Protein AF-A0A9D0Z2N2-F1 (afdb_monomer)

Radius of gyration: 23.37 Å; Cα contacts (8 Å, |Δi|>4): 374; chains: 1; bounding box: 68×62×60 Å

Sequence (337 aa):
MFENLLPVPRRKTEMSIQNGTTSITQVLVIQPNKVTSNNYELSDRVNKLIKWATKCVAPKGHTDIGVFHYPERLRNLMEKVACWYEMRYTRNEINQMCYYGSSENINMDEILFHKKLSDGQTIWSQGFDKDTFLETLEHEEKYLLYEPAFPSRMMEGLSNRYQVSFRKVVDSKTGQENIVAEFPTLRNPDDLVALKNKVSDVINEYSDDSYLHHELLNCIMYRIIDHDPNRVGPRRAMLFAKEFGTDIRIPMQYGVDTSDPGLKEQIEFYLSLGGSEDVDCLINYCWRAKKNQPLEVEPLRKIMARVGAQRPSPASLESGKVKVLTNQSNPSLPKKV

Structure (mmCIF, N/CA/C/O backbone):
data_AF-A0A9D0Z2N2-F1
#
_entry.id   AF-A0A9D0Z2N2-F1
#
loop_
_atom_site.group_PDB
_atom_site.id
_atom_site.type_symbol
_atom_site.label_atom_id
_atom_site.label_alt_id
_atom_site.label_comp_id
_atom_site.label_asym_id
_atom_site.label_entity_id
_atom_site.label_seq_id
_atom_site.pdbx_PDB_ins_code
_atom_site.Cartn_x
_atom_site.Cartn_y
_atom_site.Cartn_z
_atom_site.occupancy
_atom_site.B_iso_or_equiv
_atom_site.auth_seq_id
_atom_site.auth_comp_id
_atom_site.auth_asym_id
_atom_site.auth_atom_id
_atom_site.pdbx_PDB_model_num
ATOM 1 N N . MET A 1 1 ? -12.791 27.051 1.064 1.00 24.77 1 MET A N 1
ATOM 2 C CA . MET A 1 1 ? -12.669 26.126 -0.083 1.00 24.77 1 MET A CA 1
ATOM 3 C C . MET A 1 1 ? -12.284 24.759 0.459 1.00 24.77 1 MET A C 1
ATOM 5 O O . MET A 1 1 ? -11.115 24.532 0.739 1.00 24.77 1 MET A O 1
ATOM 9 N N . PHE A 1 2 ? -13.270 23.903 0.724 1.00 26.44 2 PHE A N 1
ATOM 10 C CA . PHE A 1 2 ? -13.090 22.587 1.345 1.00 26.44 2 PHE A CA 1
ATOM 11 C C . PHE A 1 2 ? -13.765 21.527 0.479 1.00 26.44 2 PHE A C 1
ATOM 13 O O . PHE A 1 2 ? -14.832 21.043 0.819 1.00 26.44 2 PHE A O 1
ATOM 20 N N . GLU A 1 3 ? -13.151 21.173 -0.641 1.00 24.81 3 GLU A N 1
ATOM 21 C CA . GLU A 1 3 ? -13.528 19.997 -1.427 1.00 24.81 3 GLU A CA 1
ATOM 22 C C . GLU A 1 3 ? -12.222 19.368 -1.930 1.00 24.81 3 GLU A C 1
ATOM 24 O O . GLU A 1 3 ? -11.295 20.097 -2.281 1.00 24.81 3 GLU A O 1
ATOM 29 N N . ASN A 1 4 ? -12.126 18.034 -1.901 1.00 26.83 4 ASN A N 1
ATOM 30 C CA . ASN A 1 4 ? -10.958 17.189 -2.237 1.00 26.83 4 ASN A CA 1
ATOM 31 C C . ASN A 1 4 ? -10.061 16.707 -1.080 1.00 26.83 4 ASN A C 1
ATOM 33 O O . ASN A 1 4 ? -8.908 16.330 -1.304 1.00 26.83 4 ASN A O 1
ATOM 37 N N . LEU A 1 5 ? -10.585 16.600 0.145 1.00 30.53 5 LEU A N 1
ATOM 38 C CA . LEU A 1 5 ? -10.134 15.492 0.998 1.00 30.53 5 LEU A CA 1
ATOM 39 C C . LEU A 1 5 ? -10.694 14.211 0.367 1.00 30.53 5 LEU A C 1
ATOM 41 O O . LEU A 1 5 ? -11.852 14.223 -0.056 1.00 30.53 5 LEU A O 1
ATOM 45 N N . LEU A 1 6 ? -9.881 13.150 0.253 1.00 32.59 6 LEU A N 1
ATOM 46 C CA . LEU A 1 6 ? -10.369 11.819 -0.135 1.00 32.59 6 LEU A CA 1
ATOM 47 C C . LEU A 1 6 ? -11.691 11.570 0.599 1.00 32.59 6 LEU A C 1
ATOM 49 O O . LEU A 1 6 ? -11.767 11.931 1.782 1.00 32.59 6 LEU A O 1
ATOM 53 N N . PRO A 1 7 ? -12.733 11.028 -0.062 1.00 29.92 7 PRO A N 1
ATOM 54 C CA . PRO A 1 7 ? -13.928 10.657 0.666 1.00 29.92 7 PRO A CA 1
ATOM 55 C C . PRO A 1 7 ? -13.446 9.771 1.807 1.00 29.92 7 PRO A C 1
ATOM 57 O O . PRO A 1 7 ? -12.848 8.726 1.560 1.00 29.92 7 PRO A O 1
ATOM 60 N N . VAL A 1 8 ? -13.655 10.217 3.052 1.00 35.88 8 VAL A N 1
ATOM 61 C CA . VAL A 1 8 ? -13.708 9.289 4.181 1.00 35.88 8 VAL A CA 1
ATOM 62 C C . VAL A 1 8 ? -14.582 8.168 3.647 1.00 35.88 8 VAL A C 1
ATOM 64 O O . VAL A 1 8 ? -15.698 8.502 3.220 1.00 35.88 8 VAL A O 1
ATOM 67 N N . PRO A 1 9 ? -14.084 6.925 3.508 1.00 41.16 9 PRO A N 1
ATOM 68 C CA . PRO A 1 9 ? -14.895 5.869 2.941 1.00 41.16 9 PRO A CA 1
ATOM 69 C C . PRO A 1 9 ? -16.217 5.914 3.689 1.00 41.16 9 PRO A C 1
ATOM 71 O O . PRO A 1 9 ? -16.226 5.834 4.917 1.00 41.16 9 PRO A O 1
ATOM 74 N N . ARG A 1 10 ? -17.305 6.241 2.978 1.00 36.47 10 ARG A N 1
ATOM 75 C CA . ARG A 1 10 ? -18.614 6.428 3.600 1.00 36.47 10 ARG A CA 1
ATOM 76 C C . ARG A 1 10 ? -19.005 5.052 4.119 1.00 36.47 10 ARG A C 1
ATOM 78 O O . ARG A 1 10 ? -19.479 4.211 3.365 1.00 36.47 10 ARG A O 1
ATOM 85 N N . ARG A 1 11 ? -18.695 4.812 5.391 1.00 53.84 11 ARG A N 1
ATOM 86 C CA . ARG A 1 11 ? -18.942 3.562 6.099 1.00 53.84 11 ARG A CA 1
ATOM 87 C C . ARG A 1 11 ? -20.440 3.459 6.280 1.00 53.84 11 ARG A C 1
ATOM 89 O O . ARG A 1 11 ? -21.046 4.288 6.956 1.00 53.84 11 ARG A O 1
ATOM 96 N N . LYS A 1 12 ? -21.045 2.480 5.621 1.00 46.72 12 LYS A N 1
ATOM 97 C CA . LYS A 1 12 ? -22.441 2.146 5.858 1.00 46.72 12 LYS A CA 1
ATOM 98 C C . LYS A 1 12 ? -22.460 1.122 6.985 1.00 46.72 12 LYS A C 1
ATOM 100 O O . LYS A 1 12 ? -22.015 -0.007 6.799 1.00 46.72 12 LYS A O 1
ATOM 105 N N . THR A 1 13 ? -22.904 1.556 8.157 1.00 55.09 13 THR A N 1
ATOM 106 C CA . THR A 1 13 ? -23.195 0.659 9.272 1.00 55.09 13 THR A CA 1
ATOM 107 C C . THR A 1 13 ? -24.615 0.149 9.083 1.00 55.09 13 THR A C 1
ATOM 109 O O . THR A 1 13 ? -25.565 0.932 9.100 1.00 55.09 13 THR A O 1
ATOM 112 N N . GLU A 1 14 ? -24.764 -1.150 8.858 1.00 60.88 14 GLU A N 1
ATOM 113 C CA . GLU A 1 14 ? -26.067 -1.797 8.741 1.00 60.88 14 GLU A CA 1
ATOM 114 C C . GLU A 1 14 ? -26.356 -2.595 10.011 1.00 60.88 14 GLU A C 1
ATOM 116 O O . GLU A 1 14 ? -25.500 -3.315 10.528 1.00 60.88 14 GLU A O 1
ATOM 121 N N . MET A 1 15 ? -27.571 -2.434 10.534 1.00 57.06 15 MET A N 1
ATOM 122 C CA . MET A 1 15 ? -28.019 -3.100 11.750 1.00 57.06 15 MET A CA 1
ATOM 123 C C . MET A 1 15 ? -29.144 -4.066 11.412 1.00 57.06 15 MET A C 1
ATOM 125 O O . MET A 1 15 ? -30.090 -3.709 10.708 1.00 57.06 15 MET A O 1
ATOM 129 N N . SER A 1 16 ? -29.077 -5.263 11.983 1.00 69.69 16 SER A N 1
ATOM 130 C CA . SER A 1 16 ? -30.197 -6.198 11.981 1.00 69.69 16 SER A CA 1
ATOM 131 C C . SER A 1 16 ? -30.401 -6.792 13.371 1.00 69.69 16 SER A C 1
ATOM 133 O O . SER A 1 16 ? -29.466 -6.909 14.164 1.00 69.69 16 SER A O 1
ATOM 135 N N . ILE A 1 17 ? -31.655 -7.106 13.686 1.00 63.56 17 ILE A N 1
ATOM 136 C CA . ILE A 1 17 ? -32.043 -7.803 14.911 1.00 63.56 17 ILE A CA 1
ATOM 137 C C . ILE A 1 17 ? -32.759 -9.070 14.467 1.00 63.56 17 ILE A C 1
ATOM 139 O O . ILE A 1 17 ? -33.765 -8.993 13.761 1.00 63.56 17 ILE A O 1
ATOM 143 N N . GLN A 1 18 ? -32.244 -10.227 14.868 1.00 59.03 18 GLN A N 1
ATOM 144 C CA . GLN A 1 18 ? -32.869 -11.518 14.603 1.00 59.03 18 GLN A CA 1
ATOM 145 C C . GLN A 1 18 ? -32.782 -12.385 15.856 1.00 59.03 18 GLN A C 1
ATOM 147 O O . GLN A 1 18 ? -31.720 -12.512 16.457 1.00 59.03 18 GLN A O 1
ATOM 152 N N . ASN A 1 19 ? -33.913 -12.971 16.257 1.00 64.12 19 ASN A N 1
ATOM 153 C CA . ASN A 1 19 ? -34.002 -13.963 17.335 1.00 64.12 19 ASN A CA 1
ATOM 154 C C . ASN A 1 19 ? -33.317 -13.560 18.662 1.00 64.12 19 ASN A C 1
ATOM 156 O O . ASN A 1 19 ? -32.716 -14.396 19.326 1.00 64.12 19 ASN A O 1
ATOM 160 N N . GLY A 1 20 ? -33.408 -12.285 19.063 1.00 65.44 20 GLY A N 1
ATOM 161 C CA . GLY A 1 20 ? -32.809 -11.790 20.315 1.00 65.44 20 GLY A CA 1
ATOM 162 C C . GLY A 1 20 ? -31.306 -11.485 20.245 1.00 65.44 20 GLY A C 1
ATOM 163 O O . GLY A 1 20 ? -30.713 -11.139 21.267 1.00 65.44 20 GLY A O 1
ATOM 164 N N . THR A 1 21 ? -30.710 -11.565 19.054 1.00 68.06 21 THR A N 1
ATOM 165 C CA . THR A 1 21 ? -29.333 -11.153 18.768 1.00 68.06 21 THR A CA 1
ATOM 166 C C . THR A 1 21 ? -29.343 -9.876 17.935 1.00 68.06 21 THR A C 1
ATOM 168 O O . THR A 1 21 ? -30.104 -9.741 16.973 1.00 68.06 21 THR A O 1
ATOM 171 N N . THR A 1 22 ? -28.493 -8.923 18.315 1.00 74.38 22 THR A N 1
ATOM 172 C CA . THR A 1 22 ? -28.238 -7.705 17.539 1.00 74.38 22 THR A CA 1
ATOM 173 C C . THR A 1 22 ? -26.939 -7.876 16.765 1.00 74.38 22 THR A C 1
ATOM 175 O O . THR A 1 22 ? -25.918 -8.219 17.360 1.00 74.38 22 THR A O 1
ATOM 178 N N . SER A 1 23 ? -26.977 -7.602 15.461 1.00 70.12 23 SER A N 1
ATOM 179 C CA . SER A 1 23 ? -25.809 -7.643 14.584 1.00 70.12 23 SER A CA 1
ATOM 180 C C . SER A 1 23 ? -25.506 -6.254 14.029 1.00 70.12 23 SER A C 1
ATOM 182 O O . SER A 1 23 ? -26.390 -5.599 13.467 1.00 70.12 23 SER A O 1
ATOM 184 N N . ILE A 1 24 ? -24.255 -5.814 14.164 1.00 71.62 24 ILE A N 1
ATOM 185 C CA . ILE A 1 24 ? -23.723 -4.601 13.530 1.00 71.62 24 ILE A CA 1
ATOM 186 C C . ILE A 1 24 ? -22.773 -5.040 12.424 1.00 71.62 24 ILE A C 1
ATOM 188 O O . ILE A 1 24 ? -21.795 -5.728 12.704 1.00 71.62 24 ILE A O 1
ATOM 192 N N . THR A 1 25 ? -23.060 -4.643 11.186 1.00 65.25 25 THR A N 1
ATOM 193 C CA . THR A 1 25 ? -22.206 -4.907 10.024 1.00 65.25 25 THR A CA 1
ATOM 194 C C . THR A 1 25 ? -21.594 -3.605 9.538 1.00 65.25 25 THR A C 1
ATOM 196 O O . THR A 1 25 ? -22.316 -2.637 9.288 1.00 65.25 25 THR A O 1
ATOM 199 N N . GLN A 1 26 ? -20.274 -3.582 9.379 1.00 65.25 26 GLN A N 1
ATOM 200 C CA . GLN A 1 26 ? -19.562 -2.466 8.770 1.00 65.25 26 GLN A CA 1
ATOM 201 C C . GLN A 1 26 ? -18.789 -2.925 7.545 1.00 65.25 26 GLN A C 1
ATOM 203 O O . GLN A 1 26 ? -18.002 -3.870 7.601 1.00 65.25 26 GLN A O 1
ATOM 208 N N . VAL A 1 27 ? -19.006 -2.195 6.458 1.00 55.47 27 VAL A N 1
ATOM 209 C CA . VAL A 1 27 ? -18.346 -2.405 5.176 1.00 55.47 27 VAL A CA 1
ATOM 210 C C . VAL A 1 27 ? -16.947 -1.787 5.205 1.00 55.47 27 VAL A C 1
ATOM 212 O O . VAL A 1 27 ? -16.825 -0.557 5.282 1.00 55.47 27 VAL A O 1
ATOM 215 N N . LEU A 1 28 ? -15.887 -2.605 5.123 1.00 50.31 28 LEU A N 1
ATOM 216 C CA . LEU A 1 28 ? -14.539 -2.087 4.882 1.00 50.31 28 LEU A CA 1
ATOM 217 C C . LEU A 1 28 ? -14.447 -1.677 3.415 1.00 50.31 28 LEU A C 1
ATOM 219 O O . LEU A 1 28 ? -14.455 -2.497 2.498 1.00 50.31 28 LEU A O 1
ATOM 223 N N . VAL A 1 29 ? -14.369 -0.376 3.163 1.00 46.50 29 VAL A N 1
ATOM 224 C CA . VAL A 1 29 ? -14.065 0.124 1.823 1.00 46.50 29 VAL A CA 1
ATOM 225 C C . VAL A 1 29 ? -12.547 0.138 1.675 1.00 46.50 29 VAL A C 1
ATOM 227 O O . VAL A 1 29 ? -11.908 1.176 1.812 1.00 46.50 29 VAL A O 1
ATOM 230 N N . ILE A 1 30 ? -11.976 -1.031 1.398 1.00 48.25 30 ILE A N 1
ATOM 231 C CA . ILE A 1 30 ? -10.651 -1.154 0.782 1.00 48.25 30 ILE A CA 1
ATOM 232 C C . ILE A 1 30 ? -10.907 -1.355 -0.714 1.00 48.25 30 ILE A C 1
ATOM 234 O O . ILE A 1 30 ? -10.629 -2.406 -1.282 1.00 48.25 30 ILE A O 1
ATOM 238 N N . GLN A 1 31 ? -11.581 -0.393 -1.355 1.00 39.16 31 GLN A N 1
ATOM 239 C CA . GLN A 1 31 ? -11.738 -0.468 -2.802 1.00 39.16 31 GLN A CA 1
ATOM 240 C C . GLN A 1 31 ? -10.532 0.183 -3.474 1.00 39.16 31 GLN A C 1
ATOM 242 O O . GLN A 1 31 ? -10.183 1.319 -3.142 1.00 39.16 31 GLN A O 1
ATOM 247 N N . PRO A 1 32 ? -9.919 -0.495 -4.453 1.00 36.56 32 PRO A N 1
ATOM 248 C CA . PRO A 1 32 ? -8.973 0.154 -5.328 1.00 36.56 32 PRO A CA 1
ATOM 249 C C . PRO A 1 32 ? -9.710 1.197 -6.144 1.00 36.56 32 PRO A C 1
ATOM 251 O O . PRO A 1 32 ? -10.590 0.879 -6.946 1.00 36.56 32 PRO A O 1
ATOM 254 N N . ASN A 1 33 ? -9.361 2.458 -5.921 1.00 40.66 33 ASN A N 1
ATOM 255 C CA . ASN A 1 33 ? -9.884 3.535 -6.735 1.00 40.66 33 ASN A CA 1
ATOM 256 C C . ASN A 1 33 ? -9.511 3.261 -8.195 1.00 40.66 33 ASN A C 1
ATOM 258 O O . ASN A 1 33 ? -8.329 3.238 -8.543 1.00 40.66 33 ASN A O 1
ATOM 262 N N . LYS A 1 34 ? -10.522 3.109 -9.061 1.00 40.66 34 LYS A N 1
ATOM 263 C CA . LYS A 1 34 ? -10.332 3.341 -10.495 1.00 40.66 34 LYS A CA 1
ATOM 264 C C . LYS A 1 34 ? -9.646 4.692 -10.651 1.00 40.66 34 LYS A C 1
ATOM 266 O O . LYS A 1 34 ? -10.049 5.677 -10.021 1.00 40.66 34 LYS A O 1
ATOM 271 N N . VAL A 1 35 ? -8.612 4.718 -11.480 1.00 46.53 35 VAL A N 1
ATOM 272 C CA . VAL A 1 35 ? -7.803 5.897 -11.768 1.00 46.53 35 VAL A CA 1
ATOM 273 C C . VAL A 1 35 ? -8.702 6.933 -12.443 1.00 46.53 35 VAL A C 1
ATOM 275 O O . VAL A 1 35 ? -8.905 6.924 -13.646 1.00 46.53 35 VAL A O 1
ATOM 278 N N . THR A 1 36 ? -9.335 7.780 -11.639 1.00 42.12 36 THR A N 1
ATOM 279 C CA . THR A 1 36 ? -10.341 8.754 -12.094 1.00 42.12 36 THR A CA 1
ATOM 280 C C . THR A 1 36 ? -9.911 10.190 -11.828 1.00 42.12 36 THR A C 1
ATOM 282 O O . THR A 1 36 ? -10.579 11.121 -12.266 1.00 42.12 36 THR A O 1
ATOM 285 N N . SER A 1 37 ? -8.782 10.403 -11.143 1.00 45.91 37 SER A N 1
ATOM 286 C CA . SER A 1 37 ? -8.253 11.743 -10.915 1.00 45.91 37 SER A CA 1
ATOM 287 C C . SER A 1 37 ? -7.134 12.064 -11.894 1.00 45.91 37 SER A C 1
ATOM 289 O O . SER A 1 37 ? -6.118 11.374 -11.898 1.00 45.91 37 SER A O 1
ATOM 291 N N . ASN A 1 38 ? -7.251 13.205 -12.575 1.00 52.12 38 ASN A N 1
ATOM 292 C CA . ASN A 1 38 ? -6.192 13.885 -13.339 1.00 52.12 38 ASN A CA 1
ATOM 293 C C . ASN A 1 38 ? -4.936 14.244 -12.506 1.00 52.12 38 ASN A C 1
ATOM 295 O O . ASN A 1 38 ? -4.092 15.011 -12.960 1.00 52.12 38 ASN A O 1
ATOM 299 N N . ASN A 1 39 ? -4.827 13.749 -11.270 1.00 61.00 39 ASN A N 1
ATOM 300 C CA . ASN A 1 39 ? -3.692 13.935 -10.386 1.00 6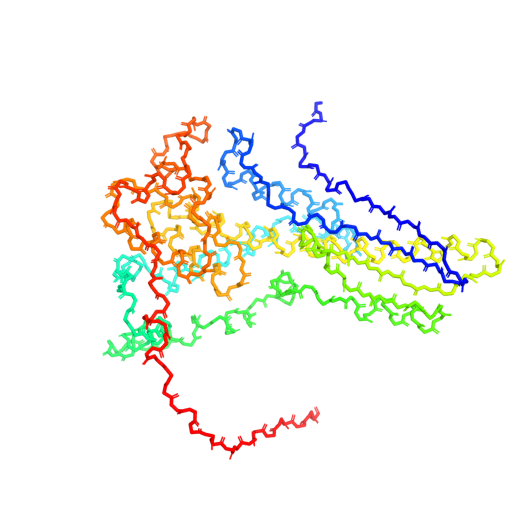1.00 39 ASN A CA 1
ATOM 301 C C . ASN A 1 39 ? -3.002 12.585 -10.133 1.00 61.00 39 ASN A C 1
ATOM 303 O O . ASN A 1 39 ? -3.413 11.797 -9.276 1.00 61.00 39 ASN A O 1
ATOM 307 N N . TYR A 1 40 ? -1.958 12.335 -10.918 1.00 72.94 40 TYR A N 1
ATOM 308 C CA . TYR A 1 40 ? -1.116 11.142 -10.846 1.00 72.94 40 TYR A CA 1
ATOM 309 C C . TYR A 1 40 ? 0.065 11.307 -9.881 1.00 72.94 40 TYR A C 1
ATOM 311 O O . TYR A 1 40 ? 0.870 10.389 -9.755 1.00 72.94 40 TYR A O 1
ATOM 319 N N . GLU A 1 41 ? 0.177 12.454 -9.204 1.00 84.31 41 GLU A N 1
ATOM 320 C CA . GLU A 1 41 ? 1.322 12.795 -8.367 1.00 84.31 41 GLU A CA 1
ATOM 321 C C . GLU A 1 41 ? 1.387 11.923 -7.110 1.00 84.31 41 GLU A C 1
ATOM 323 O O . GLU A 1 41 ? 0.524 11.970 -6.229 1.00 84.31 41 GLU A O 1
ATOM 328 N N . LEU A 1 42 ? 2.465 11.150 -7.020 1.00 88.44 42 LEU A N 1
ATOM 329 C CA . LEU A 1 42 ? 2.748 10.248 -5.911 1.00 88.44 42 LEU A CA 1
ATOM 330 C C . LEU A 1 42 ? 2.923 11.000 -4.582 1.00 88.44 42 LEU A C 1
ATOM 332 O O . LEU A 1 42 ? 2.306 10.634 -3.578 1.00 88.44 42 LEU A O 1
ATOM 336 N N . SER A 1 43 ? 3.644 12.126 -4.589 1.00 87.12 43 SER A N 1
ATOM 337 C CA . SER A 1 43 ? 3.815 12.968 -3.395 1.00 87.12 43 SER A CA 1
ATOM 338 C C . SER A 1 43 ? 2.500 13.531 -2.827 1.00 87.12 43 SER A C 1
ATOM 340 O O . SER A 1 43 ? 2.344 13.633 -1.607 1.00 87.12 43 SER A O 1
ATOM 342 N N . ASP A 1 44 ? 1.505 13.815 -3.673 1.00 88.06 44 ASP A N 1
ATOM 343 C CA . ASP A 1 44 ? 0.182 14.260 -3.225 1.00 88.06 44 ASP A CA 1
ATOM 344 C C . ASP A 1 44 ? -0.595 13.140 -2.526 1.00 88.06 44 ASP A C 1
ATOM 346 O O . ASP A 1 44 ? -1.329 13.405 -1.569 1.00 88.06 44 ASP A O 1
ATOM 350 N N . ARG A 1 45 ? -0.432 11.885 -2.966 1.00 89.38 45 ARG A N 1
ATOM 351 C CA . ARG A 1 45 ? -1.036 10.717 -2.302 1.00 89.38 45 ARG A CA 1
ATOM 352 C C . ARG A 1 45 ? -0.455 10.520 -0.904 1.00 89.38 45 ARG A C 1
ATOM 354 O O . ARG A 1 45 ? -1.218 10.409 0.054 1.00 89.38 45 ARG A O 1
ATOM 361 N N . VAL A 1 46 ? 0.867 10.630 -0.772 1.00 92.19 46 VAL A N 1
ATOM 362 C CA . VAL A 1 46 ? 1.567 10.598 0.524 1.00 92.19 46 VAL A CA 1
ATOM 363 C C . VAL A 1 46 ? 1.050 11.697 1.459 1.00 92.19 46 VAL A C 1
ATOM 365 O O . VAL A 1 46 ? 0.680 11.436 2.604 1.00 92.19 46 VAL A O 1
ATOM 368 N N . ASN A 1 47 ? 0.942 12.934 0.965 1.00 92.25 47 ASN A N 1
ATOM 369 C CA . ASN A 1 47 ? 0.441 14.055 1.763 1.00 92.25 47 ASN A CA 1
ATOM 370 C C . ASN A 1 47 ? -1.025 13.871 2.195 1.00 92.25 47 ASN A C 1
ATOM 372 O O . ASN A 1 47 ? -1.394 14.273 3.302 1.00 92.25 47 ASN A O 1
ATOM 376 N N . LYS A 1 48 ? -1.867 13.260 1.350 1.00 91.69 48 LYS A N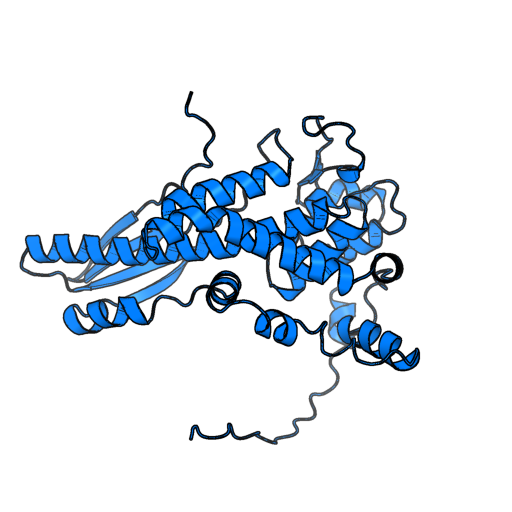 1
ATOM 377 C CA . LYS A 1 48 ? -3.264 12.944 1.686 1.00 91.69 48 LYS A CA 1
ATOM 378 C C . LYS A 1 48 ? -3.360 11.932 2.823 1.00 91.69 48 LYS A C 1
ATOM 380 O O . LYS A 1 48 ? -4.139 12.175 3.746 1.00 91.69 48 LYS A O 1
ATOM 385 N N . LEU A 1 49 ? -2.567 10.857 2.784 1.00 93.31 49 LEU A N 1
ATOM 386 C CA . LEU A 1 49 ? -2.519 9.875 3.869 1.00 93.31 49 LEU A CA 1
ATOM 387 C C . LEU A 1 49 ? -2.085 10.530 5.178 1.00 93.31 49 LEU A C 1
ATOM 389 O O . LEU A 1 49 ? -2.801 10.420 6.169 1.00 93.31 49 LEU A O 1
ATOM 393 N N . ILE A 1 50 ? -0.963 11.258 5.169 1.00 93.88 50 ILE A N 1
ATOM 394 C CA . ILE A 1 50 ? -0.431 11.919 6.369 1.00 93.88 50 ILE A CA 1
ATOM 395 C C . ILE A 1 50 ? -1.497 12.832 6.983 1.00 93.88 50 ILE A C 1
ATOM 397 O O . ILE A 1 50 ? -1.806 12.726 8.167 1.00 93.88 50 ILE A O 1
ATOM 401 N N . LYS A 1 51 ? -2.135 13.679 6.167 1.00 93.38 51 LYS A N 1
ATOM 402 C CA . LYS A 1 51 ? -3.173 14.604 6.637 1.00 93.38 51 LYS A CA 1
ATOM 403 C C . LYS A 1 51 ? -4.389 13.882 7.223 1.00 93.38 51 LYS A C 1
ATOM 405 O O . LYS A 1 51 ? -4.955 14.350 8.211 1.00 93.38 51 LYS A O 1
ATOM 410 N N . TRP A 1 52 ? -4.810 12.775 6.611 1.00 93.38 52 TRP A N 1
ATOM 411 C CA . TRP A 1 52 ? -5.901 11.952 7.130 1.00 93.38 52 TRP A CA 1
ATOM 412 C C . TRP A 1 52 ? -5.511 11.289 8.458 1.00 93.38 52 TRP A C 1
ATOM 414 O O . TRP A 1 52 ? -6.244 11.422 9.435 1.00 93.38 52 TRP A O 1
ATOM 424 N N . ALA A 1 53 ? -4.335 10.665 8.533 1.00 90.44 53 ALA A N 1
ATOM 425 C CA . ALA A 1 53 ? -3.889 9.912 9.702 1.00 90.44 53 ALA A CA 1
ATOM 426 C C . ALA A 1 53 ? -3.670 10.821 10.923 1.00 90.44 53 ALA A C 1
ATOM 428 O O . ALA A 1 53 ? -4.114 10.498 12.024 1.00 90.44 53 ALA A O 1
ATOM 429 N N . THR A 1 54 ? -3.100 12.016 10.727 1.00 90.25 54 THR A N 1
ATOM 430 C CA . THR A 1 54 ? -2.965 13.031 11.787 1.00 90.25 54 THR A CA 1
ATOM 431 C C . THR A 1 54 ? -4.315 13.484 12.340 1.00 90.25 54 THR A C 1
ATOM 433 O O . THR A 1 54 ? -4.426 13.778 13.525 1.00 90.25 54 THR A O 1
ATOM 436 N N . LYS A 1 55 ? -5.357 13.543 11.503 1.00 89.62 55 LYS A N 1
ATOM 437 C CA . LYS A 1 55 ? -6.695 13.971 11.929 1.00 89.62 55 LYS A CA 1
ATOM 438 C C . LYS A 1 55 ? -7.498 12.841 12.577 1.00 89.62 55 LYS A C 1
ATOM 440 O O . LYS A 1 55 ? -8.258 13.100 13.505 1.00 89.62 55 LYS A O 1
ATOM 445 N N . CYS A 1 56 ? -7.398 11.628 12.041 1.00 85.31 56 CYS A N 1
ATOM 446 C CA . CYS A 1 56 ? -8.318 10.534 12.351 1.00 85.31 56 CYS A CA 1
ATOM 447 C C . CYS A 1 56 ? -7.727 9.479 13.291 1.00 85.31 56 CYS A C 1
ATOM 449 O O . CYS A 1 56 ? -8.480 8.900 14.067 1.00 85.31 56 CYS A O 1
ATOM 451 N N . VAL A 1 57 ? -6.415 9.240 13.242 1.00 85.19 57 VAL A N 1
ATOM 452 C CA . VAL A 1 57 ? -5.760 8.158 13.996 1.00 85.19 57 VAL A CA 1
ATOM 453 C C . VAL A 1 57 ? -4.967 8.711 15.173 1.00 85.19 57 VAL A C 1
ATOM 455 O O . VAL A 1 57 ? -5.182 8.288 16.306 1.00 85.19 57 VAL A O 1
ATOM 458 N N . ALA A 1 58 ? -4.105 9.706 14.936 1.00 83.56 58 ALA A N 1
ATOM 459 C CA . ALA A 1 58 ? -3.208 10.235 15.965 1.00 83.56 58 ALA A CA 1
ATOM 460 C C . ALA A 1 58 ? -3.917 10.618 17.288 1.00 83.56 58 ALA A C 1
ATOM 462 O O . ALA A 1 58 ? -3.427 10.205 18.342 1.00 83.56 58 ALA A O 1
ATOM 463 N N . PRO A 1 59 ? -5.089 11.295 17.287 1.00 83.44 59 PRO A N 1
ATOM 464 C CA . PRO A 1 59 ? -5.759 11.705 18.525 1.00 83.44 59 PRO A CA 1
ATOM 465 C C . PRO A 1 59 ? -6.266 10.557 19.414 1.00 83.44 59 PRO A C 1
ATOM 467 O O . PRO A 1 59 ? -6.614 10.801 20.564 1.00 83.44 59 PRO A O 1
ATOM 470 N N . LYS A 1 60 ? -6.345 9.318 18.908 1.00 75.81 60 LYS A N 1
ATOM 471 C CA . LYS A 1 60 ? -6.922 8.176 19.643 1.00 75.81 60 LYS A CA 1
ATOM 472 C C . LYS A 1 60 ? -5.961 7.504 20.625 1.00 75.81 60 LYS A C 1
ATOM 474 O O . LYS A 1 60 ? -6.394 6.696 21.437 1.00 75.81 60 LYS A O 1
ATOM 479 N N . GLY A 1 61 ? -4.671 7.828 20.564 1.00 68.06 61 GLY A N 1
ATOM 480 C CA . GLY A 1 61 ? -3.652 7.148 21.372 1.00 68.06 61 GLY A CA 1
ATOM 481 C C . GLY A 1 61 ? -2.412 7.977 21.689 1.00 68.06 61 GLY A C 1
ATOM 482 O O . GLY A 1 61 ? -1.470 7.445 22.265 1.00 68.06 61 GLY A O 1
ATOM 483 N N . HIS A 1 62 ? -2.395 9.263 21.327 1.00 72.69 62 HIS A N 1
ATOM 484 C CA . HIS A 1 62 ? -1.238 10.134 21.518 1.00 72.69 62 HIS A CA 1
ATOM 485 C C . HIS A 1 62 ? -1.601 11.366 22.344 1.00 72.69 62 HIS A C 1
ATOM 487 O O . HIS A 1 62 ? -2.714 11.882 22.272 1.00 72.69 62 HIS A O 1
ATOM 493 N N . THR A 1 63 ? -0.626 11.861 23.105 1.00 79.38 63 THR A N 1
ATOM 494 C CA . THR A 1 63 ? -0.691 13.194 23.716 1.00 79.38 63 THR A CA 1
ATOM 495 C C . THR A 1 63 ? -0.674 14.271 22.633 1.00 79.38 63 THR A C 1
ATOM 497 O O . THR A 1 63 ? -0.263 14.001 21.505 1.00 79.38 63 THR A O 1
ATOM 500 N N . ASP A 1 64 ? -1.027 15.513 22.970 1.00 78.06 64 ASP A N 1
ATOM 501 C CA . ASP A 1 64 ? -0.957 16.641 22.025 1.00 78.06 64 ASP A CA 1
ATOM 502 C C . ASP A 1 64 ? 0.431 16.770 21.367 1.00 78.06 64 ASP A C 1
ATOM 504 O O . ASP A 1 64 ? 0.545 17.030 20.169 1.00 78.06 64 ASP A O 1
ATOM 508 N N . ILE A 1 65 ? 1.493 16.497 22.134 1.00 77.25 65 ILE A N 1
ATOM 509 C CA . ILE A 1 65 ? 2.880 16.454 21.646 1.00 77.25 65 ILE A CA 1
ATOM 510 C C . ILE A 1 65 ? 3.080 15.282 20.671 1.00 77.25 65 ILE A C 1
ATOM 512 O O . ILE A 1 65 ? 3.683 15.446 19.612 1.00 77.25 65 ILE A O 1
ATOM 516 N N . GLY A 1 66 ? 2.549 14.099 20.984 1.00 77.94 66 GLY A N 1
ATOM 517 C CA . GLY A 1 66 ? 2.613 12.944 20.087 1.00 77.94 66 GLY A CA 1
ATOM 518 C C . GLY A 1 66 ? 1.855 13.170 18.773 1.00 77.94 66 GLY A C 1
ATOM 519 O O . GLY A 1 66 ? 2.373 12.840 17.707 1.00 77.94 66 GLY A O 1
ATOM 520 N N . VAL A 1 67 ? 0.679 13.809 18.823 1.00 82.88 67 VAL A N 1
ATOM 521 C CA . VAL A 1 67 ? -0.092 14.201 17.630 1.00 82.88 67 VAL A CA 1
ATOM 522 C C . VAL A 1 67 ? 0.695 15.191 16.768 1.00 82.88 67 VAL A C 1
ATOM 524 O O . VAL A 1 67 ? 0.686 15.068 15.542 1.00 82.88 67 VAL A O 1
ATOM 527 N N . PHE A 1 68 ? 1.412 16.133 17.389 1.00 83.56 68 PHE A N 1
ATOM 528 C CA . PHE A 1 68 ? 2.238 17.118 16.687 1.00 83.56 68 PHE A CA 1
ATOM 529 C C . PHE A 1 68 ? 3.374 16.476 15.872 1.00 83.56 68 PHE A C 1
ATOM 531 O O . PHE A 1 68 ? 3.591 16.867 14.726 1.00 83.56 68 PHE A O 1
ATOM 538 N N . HIS A 1 69 ? 4.059 15.463 16.414 1.00 87.81 69 HIS A N 1
ATOM 539 C CA . HIS A 1 69 ? 5.166 14.779 15.726 1.00 87.81 69 HIS A CA 1
ATOM 540 C C . HIS A 1 69 ? 4.723 13.648 14.783 1.00 87.81 69 HIS A C 1
ATOM 542 O O . HIS A 1 69 ? 5.498 13.205 13.933 1.00 87.81 69 HIS A O 1
ATOM 548 N N . TYR A 1 70 ? 3.474 13.189 14.883 1.00 88.62 70 TYR A N 1
ATOM 549 C CA . TYR A 1 70 ? 2.939 12.085 14.081 1.00 88.62 70 TYR A CA 1
ATOM 550 C C . TYR A 1 70 ? 3.123 12.234 12.551 1.00 88.62 70 TYR A C 1
ATOM 552 O O . TYR A 1 70 ? 3.547 11.265 11.914 1.00 88.62 70 TYR A O 1
ATOM 560 N N . PRO A 1 71 ? 2.876 13.411 11.928 1.00 92.94 71 PRO A N 1
ATOM 561 C CA . PRO A 1 71 ? 3.078 13.586 10.489 1.00 92.94 71 PRO A CA 1
ATOM 562 C C . PRO A 1 71 ? 4.521 13.335 10.039 1.00 92.94 71 PRO A C 1
ATOM 564 O O . PRO A 1 71 ? 4.755 12.721 8.997 1.00 92.94 71 PRO A O 1
ATOM 567 N N . GLU A 1 72 ? 5.486 13.837 10.812 1.00 93.12 72 GLU A N 1
ATOM 568 C CA . GLU A 1 72 ? 6.911 13.716 10.511 1.00 93.12 72 GLU A CA 1
ATOM 569 C C . GLU A 1 72 ? 7.376 12.269 10.667 1.00 93.12 72 GLU A C 1
ATOM 571 O O . GLU A 1 72 ? 8.087 11.755 9.809 1.00 93.12 72 GLU A O 1
ATOM 576 N N . ARG A 1 73 ? 6.893 11.572 11.699 1.00 91.56 73 ARG A N 1
ATOM 577 C CA . ARG A 1 73 ? 7.206 10.157 11.926 1.00 91.56 73 ARG A CA 1
ATOM 578 C C . ARG A 1 73 ? 6.705 9.260 10.802 1.00 91.56 73 ARG A C 1
ATOM 580 O O . ARG A 1 73 ? 7.470 8.435 10.315 1.00 91.56 73 ARG A O 1
ATOM 587 N N . LEU A 1 74 ? 5.472 9.464 10.329 1.00 94.56 74 LEU A N 1
ATOM 588 C CA . LEU A 1 74 ? 4.956 8.733 9.167 1.00 94.56 74 LEU A CA 1
ATOM 589 C C . LEU A 1 74 ? 5.808 8.972 7.920 1.00 94.56 74 LEU A C 1
ATOM 591 O O . LEU A 1 74 ? 6.130 8.023 7.209 1.00 94.56 74 LEU A O 1
ATOM 595 N N . ARG A 1 75 ? 6.193 10.227 7.664 1.00 95.44 75 ARG A N 1
ATOM 596 C CA . ARG A 1 75 ? 7.060 10.559 6.531 1.00 95.44 75 ARG A CA 1
ATOM 597 C C . ARG A 1 75 ? 8.410 9.860 6.664 1.00 95.44 75 ARG A C 1
ATOM 599 O O . ARG A 1 75 ? 8.809 9.159 5.744 1.00 95.44 75 ARG A O 1
ATOM 606 N N . ASN A 1 76 ? 9.063 9.989 7.815 1.00 95.50 76 ASN A N 1
ATOM 607 C CA . ASN A 1 76 ? 10.368 9.388 8.074 1.00 95.50 76 ASN A CA 1
ATOM 608 C C . ASN A 1 76 ? 10.330 7.864 7.954 1.00 95.50 76 ASN A C 1
ATOM 610 O O . ASN A 1 76 ? 11.254 7.295 7.386 1.00 95.50 76 ASN A O 1
ATOM 614 N N . LEU A 1 77 ? 9.264 7.204 8.415 1.00 95.81 77 LEU A N 1
ATOM 615 C CA . LEU A 1 77 ? 9.086 5.767 8.220 1.00 95.81 77 LEU A CA 1
ATOM 616 C C . LEU A 1 77 ? 9.020 5.406 6.731 1.00 95.81 77 LEU A C 1
ATOM 618 O O . LEU A 1 77 ? 9.737 4.511 6.289 1.00 95.81 77 LEU A O 1
ATOM 622 N N . MET A 1 78 ? 8.210 6.120 5.942 1.00 96.56 78 MET A N 1
ATOM 623 C CA . MET A 1 78 ? 8.122 5.869 4.499 1.00 96.56 78 MET A CA 1
ATOM 624 C C . MET A 1 78 ? 9.476 6.061 3.802 1.00 96.56 78 MET A C 1
ATOM 626 O O . MET A 1 78 ? 9.857 5.231 2.978 1.00 96.56 78 MET A O 1
ATOM 630 N N . GLU A 1 79 ? 10.218 7.116 4.158 1.00 96.25 79 GLU A N 1
ATOM 631 C CA . GLU A 1 79 ? 11.567 7.366 3.632 1.00 96.25 79 GLU A CA 1
ATOM 632 C C . GLU A 1 79 ? 12.565 6.282 4.057 1.00 96.25 79 GLU A C 1
ATOM 634 O O . GLU A 1 79 ? 13.324 5.793 3.225 1.00 96.25 79 GLU A O 1
ATOM 639 N N . LYS A 1 80 ? 12.554 5.865 5.331 1.00 94.94 80 LYS A N 1
ATOM 640 C CA . LYS A 1 80 ? 13.429 4.802 5.856 1.00 94.94 80 LYS A CA 1
ATOM 641 C C . LYS A 1 80 ? 13.264 3.517 5.051 1.00 94.94 80 LYS A C 1
ATOM 643 O O . LYS A 1 80 ? 14.261 2.941 4.619 1.00 94.94 80 LYS A O 1
ATOM 648 N N . VAL A 1 81 ? 12.020 3.086 4.827 1.00 93.94 81 VAL A N 1
ATOM 649 C CA . VAL A 1 81 ? 11.740 1.864 4.060 1.00 93.94 81 VAL A CA 1
ATOM 650 C C . VAL A 1 81 ? 12.149 2.040 2.596 1.00 93.94 81 VAL A C 1
ATOM 652 O O . VAL A 1 81 ? 12.793 1.153 2.042 1.00 93.94 81 VAL A O 1
ATOM 655 N N . ALA A 1 82 ? 11.849 3.185 1.975 1.00 94.81 82 ALA A N 1
ATOM 656 C CA . ALA A 1 82 ? 12.238 3.441 0.588 1.00 94.81 82 ALA A CA 1
ATOM 657 C C . ALA A 1 82 ? 13.766 3.404 0.391 1.00 94.81 82 ALA A C 1
ATOM 659 O O . ALA A 1 82 ? 14.258 2.662 -0.461 1.00 94.81 82 ALA A O 1
ATOM 660 N N . CYS A 1 83 ? 14.518 4.116 1.235 1.00 92.94 83 CYS A N 1
ATOM 661 C CA . CYS A 1 83 ? 15.982 4.113 1.224 1.00 92.94 83 CYS A CA 1
ATOM 662 C C . CYS A 1 83 ? 16.558 2.714 1.479 1.00 92.94 83 CYS A C 1
ATOM 664 O O . CYS A 1 83 ? 17.525 2.311 0.831 1.00 92.94 83 CYS A O 1
ATOM 666 N N . TRP A 1 84 ? 15.955 1.941 2.386 1.00 90.62 84 TRP A N 1
ATOM 667 C CA . TRP A 1 84 ? 16.383 0.567 2.633 1.00 90.62 84 TRP A CA 1
ATOM 668 C C . TRP A 1 84 ? 16.241 -0.315 1.383 1.00 90.62 84 TRP A C 1
ATOM 670 O O . TRP A 1 84 ? 17.174 -1.049 1.055 1.00 90.62 84 TRP A O 1
ATOM 680 N N . TYR A 1 85 ? 15.154 -0.183 0.612 1.00 89.25 85 TYR A N 1
ATOM 681 C CA . TYR A 1 85 ? 14.999 -0.899 -0.665 1.00 89.25 85 TYR A CA 1
ATOM 682 C C . TYR A 1 85 ? 16.018 -0.483 -1.726 1.00 89.25 85 TYR A C 1
ATOM 684 O O . TYR A 1 85 ? 16.435 -1.317 -2.532 1.00 89.25 85 TYR A O 1
ATOM 692 N N . GLU A 1 86 ? 16.446 0.779 -1.742 1.00 88.81 86 GLU A N 1
ATOM 693 C CA . GLU A 1 86 ? 17.506 1.227 -2.649 1.00 88.81 86 GLU A CA 1
ATOM 694 C C . GLU A 1 86 ? 18.858 0.608 -2.323 1.00 88.81 86 GLU A C 1
ATOM 696 O O . GLU A 1 86 ? 19.596 0.229 -3.237 1.00 88.81 86 GLU A O 1
ATOM 701 N N . MET A 1 87 ? 19.169 0.510 -1.029 1.00 85.00 87 MET A N 1
ATOM 702 C CA . MET A 1 87 ? 20.393 -0.119 -0.552 1.00 85.00 87 MET A CA 1
ATOM 703 C C . MET A 1 87 ? 20.347 -1.642 -0.751 1.00 85.00 87 MET A C 1
ATOM 705 O O . MET A 1 87 ? 21.359 -2.237 -1.120 1.00 85.00 87 MET A O 1
ATOM 709 N N . ARG A 1 88 ? 19.181 -2.275 -0.533 1.00 81.06 88 ARG A N 1
ATOM 710 C CA . ARG A 1 88 ? 18.984 -3.726 -0.692 1.00 81.06 88 ARG A CA 1
ATOM 711 C C . ARG A 1 88 ? 19.097 -4.161 -2.144 1.00 81.06 88 ARG A C 1
ATOM 713 O O . ARG A 1 88 ? 19.776 -5.148 -2.425 1.00 81.06 88 ARG A O 1
ATOM 720 N N . TYR A 1 89 ? 18.439 -3.416 -3.030 1.00 81.00 89 TYR A N 1
ATOM 721 C CA . TYR A 1 89 ? 18.367 -3.685 -4.458 1.00 81.00 89 TYR A CA 1
ATOM 722 C C . TYR A 1 89 ? 18.943 -2.505 -5.231 1.00 81.00 89 TYR A C 1
ATOM 724 O O . TYR A 1 89 ? 18.242 -1.566 -5.626 1.00 81.00 89 TYR A O 1
ATOM 732 N N . THR A 1 90 ? 20.246 -2.545 -5.470 1.00 82.56 90 THR A N 1
ATOM 733 C CA . THR A 1 90 ? 20.951 -1.509 -6.221 1.00 82.56 90 THR A CA 1
ATOM 734 C C . THR A 1 90 ? 20.425 -1.412 -7.654 1.00 82.56 90 THR A C 1
ATOM 736 O O . THR A 1 90 ? 19.853 -2.350 -8.214 1.00 82.56 90 THR A O 1
ATOM 739 N N . ARG A 1 91 ? 20.653 -0.264 -8.300 1.00 80.69 91 ARG A N 1
ATOM 740 C CA . ARG A 1 91 ? 20.273 -0.061 -9.705 1.00 80.69 91 ARG A CA 1
ATOM 741 C C . ARG A 1 91 ? 20.879 -1.128 -10.625 1.00 80.69 91 ARG A C 1
ATOM 743 O O . ARG A 1 91 ? 20.221 -1.567 -11.563 1.00 80.69 91 ARG A O 1
ATOM 750 N N . ASN A 1 92 ? 22.120 -1.540 -10.364 1.00 73.94 92 ASN A N 1
ATOM 751 C CA . ASN A 1 92 ? 22.788 -2.572 -11.154 1.00 73.94 92 ASN A CA 1
ATOM 752 C C . ASN A 1 92 ? 22.092 -3.921 -11.000 1.00 73.94 92 ASN A C 1
ATOM 754 O O . ASN A 1 92 ? 21.832 -4.567 -12.008 1.00 73.94 92 ASN A O 1
ATOM 758 N N . GLU A 1 93 ? 21.740 -4.311 -9.775 1.00 73.31 93 GLU A N 1
ATOM 759 C CA . GLU A 1 93 ? 20.996 -5.544 -9.519 1.00 73.31 93 GLU A CA 1
ATOM 760 C C . GLU A 1 93 ? 19.634 -5.505 -10.210 1.00 73.31 93 GLU A C 1
ATOM 762 O O . GLU A 1 93 ? 19.355 -6.389 -11.005 1.00 73.31 93 GLU A O 1
ATOM 767 N N . ILE A 1 94 ? 18.839 -4.446 -10.027 1.00 77.00 94 ILE A N 1
ATOM 768 C CA . ILE A 1 94 ? 17.515 -4.308 -10.662 1.00 77.00 94 ILE A CA 1
ATOM 769 C C . ILE A 1 94 ? 17.586 -4.305 -12.199 1.00 77.00 94 ILE A C 1
ATOM 771 O O . ILE A 1 94 ? 16.705 -4.851 -12.862 1.00 77.00 94 ILE A O 1
ATOM 775 N N . ASN A 1 95 ? 18.620 -3.704 -12.792 1.00 70.81 95 ASN A N 1
ATOM 776 C CA . ASN A 1 95 ? 18.815 -3.742 -14.245 1.00 70.81 95 ASN A CA 1
ATOM 777 C C . ASN A 1 95 ? 19.294 -5.119 -14.732 1.00 70.81 95 ASN A C 1
ATOM 779 O O . ASN A 1 95 ? 18.974 -5.500 -15.853 1.00 70.81 95 ASN A O 1
ATOM 783 N N . GLN A 1 96 ? 20.061 -5.845 -13.911 1.00 63.59 96 GLN A N 1
ATOM 784 C CA . GLN A 1 96 ? 20.503 -7.218 -14.181 1.00 63.59 96 GLN A CA 1
ATOM 785 C C . GLN A 1 96 ? 19.424 -8.261 -13.884 1.00 63.59 96 GLN A C 1
ATOM 787 O O . GLN A 1 96 ? 19.543 -9.388 -14.364 1.00 63.59 96 GLN A O 1
ATOM 792 N N . MET A 1 97 ? 18.372 -7.899 -13.141 1.00 62.84 97 MET A N 1
ATOM 793 C CA . MET A 1 97 ? 17.114 -8.639 -13.088 1.00 62.84 97 MET A CA 1
ATOM 794 C C . MET A 1 97 ? 16.428 -8.527 -14.456 1.00 62.84 97 MET A C 1
ATOM 796 O O . MET A 1 97 ? 15.380 -7.907 -14.614 1.00 62.84 97 MET A O 1
ATOM 800 N N . CYS A 1 98 ? 17.033 -9.129 -15.478 1.00 46.12 98 CYS A N 1
ATOM 801 C CA . CYS A 1 98 ? 16.259 -9.713 -16.553 1.00 46.12 98 CYS A CA 1
ATOM 802 C C . CYS A 1 98 ? 15.409 -10.777 -15.865 1.00 46.12 98 CYS A C 1
ATOM 804 O O . CYS A 1 98 ? 15.965 -11.721 -15.299 1.00 46.12 98 CYS A O 1
ATOM 806 N N . TYR A 1 99 ? 14.089 -10.587 -15.815 1.00 49.31 99 TYR A N 1
ATOM 807 C CA . TYR A 1 99 ? 13.194 -11.622 -15.317 1.00 49.31 99 TYR A CA 1
ATOM 808 C C . TYR A 1 99 ? 13.328 -12.800 -16.283 1.00 49.31 99 TYR A C 1
ATOM 810 O O . TYR A 1 99 ? 12.710 -12.813 -17.343 1.00 49.31 99 TYR A O 1
ATOM 818 N N . TYR A 1 100 ? 14.235 -13.732 -15.974 1.00 37.12 100 TYR A N 1
ATOM 819 C CA . TYR A 1 100 ? 14.404 -14.963 -16.729 1.00 37.12 100 TYR A CA 1
ATOM 820 C C . TYR A 1 100 ? 13.031 -15.623 -16.785 1.00 37.12 100 TYR A C 1
ATOM 822 O O . TYR A 1 100 ? 12.434 -15.934 -15.753 1.00 37.12 100 TYR A O 1
ATOM 830 N N . GLY A 1 101 ? 12.488 -15.717 -17.996 1.00 35.12 101 GLY A N 1
ATOM 831 C CA . GLY A 1 101 ? 11.132 -16.181 -18.214 1.00 35.12 101 GLY A CA 1
ATOM 832 C C . GLY A 1 101 ? 10.950 -17.568 -17.624 1.00 35.12 101 GLY A C 1
ATOM 833 O O . GLY A 1 101 ? 11.597 -18.502 -18.070 1.00 35.12 101 GLY A O 1
ATOM 834 N N . SER A 1 102 ? 10.034 -17.703 -16.665 1.00 36.28 102 SER A N 1
ATOM 835 C CA . SER A 1 102 ? 9.319 -18.945 -16.323 1.00 36.28 102 SER A CA 1
ATOM 836 C C . SER A 1 102 ? 10.129 -20.242 -16.121 1.00 36.28 102 SER A C 1
ATOM 838 O O . SER A 1 102 ? 9.529 -21.314 -16.069 1.00 36.28 102 SER A O 1
ATOM 840 N N . SER A 1 103 ? 11.450 -20.188 -15.967 1.00 35.88 103 SER A N 1
ATOM 841 C CA . SER A 1 103 ? 12.275 -21.345 -15.643 1.00 35.88 103 SER A CA 1
ATOM 842 C C . SER A 1 103 ? 13.018 -21.091 -14.344 1.00 35.88 103 SER A C 1
ATOM 844 O O . SER A 1 103 ? 13.840 -20.183 -14.257 1.00 35.88 103 SER A O 1
ATOM 846 N N . GLU A 1 104 ? 12.739 -21.984 -13.401 1.00 36.41 104 GLU A N 1
ATOM 847 C CA . GLU A 1 104 ? 13.401 -22.187 -12.116 1.00 36.41 104 GLU A CA 1
ATOM 848 C C . GLU A 1 104 ? 12.857 -21.342 -10.959 1.00 36.41 104 GLU A C 1
ATOM 850 O O . GLU A 1 104 ? 12.668 -20.131 -11.042 1.00 36.41 104 GLU A O 1
ATOM 855 N N . ASN A 1 105 ? 12.606 -22.048 -9.850 1.00 42.31 105 ASN A N 1
ATOM 856 C CA . ASN A 1 105 ? 12.484 -21.521 -8.494 1.00 42.31 105 ASN A CA 1
ATOM 857 C C . ASN A 1 105 ? 13.793 -20.822 -8.120 1.00 42.31 105 ASN A C 1
ATOM 859 O O . ASN A 1 105 ? 14.577 -21.292 -7.302 1.00 42.31 105 ASN A O 1
ATOM 863 N N . ILE A 1 106 ? 14.037 -19.688 -8.753 1.00 42.41 106 ILE A N 1
ATOM 864 C CA . ILE A 1 106 ? 15.042 -18.752 -8.329 1.00 42.41 106 ILE A CA 1
ATOM 865 C C . ILE A 1 106 ? 14.398 -17.995 -7.180 1.00 42.41 106 ILE A C 1
ATOM 867 O O . ILE A 1 106 ? 13.593 -17.076 -7.359 1.00 42.41 106 ILE A O 1
ATOM 871 N N . ASN A 1 107 ? 14.734 -18.410 -5.968 1.00 47.78 107 ASN A N 1
ATOM 872 C CA . ASN A 1 107 ? 14.611 -17.521 -4.838 1.00 47.78 107 ASN A CA 1
ATOM 873 C C . ASN A 1 107 ? 15.559 -16.342 -5.124 1.00 47.78 107 ASN A C 1
ATOM 875 O O . ASN A 1 107 ? 16.779 -16.466 -5.070 1.00 47.78 107 ASN A O 1
ATOM 879 N N . MET A 1 108 ? 14.984 -15.222 -5.569 1.00 48.78 108 MET A N 1
ATOM 880 C CA . MET A 1 108 ? 15.735 -14.026 -5.961 1.00 48.78 108 MET A CA 1
ATOM 881 C C . MET A 1 108 ? 16.578 -13.505 -4.799 1.00 48.78 108 MET A C 1
ATOM 883 O O . MET A 1 108 ? 17.674 -12.999 -5.042 1.00 48.78 108 MET A O 1
ATOM 887 N N . ASP A 1 109 ? 16.106 -13.689 -3.559 1.00 47.53 109 ASP A N 1
ATOM 888 C CA . ASP A 1 109 ? 16.904 -13.407 -2.374 1.00 47.53 109 ASP A CA 1
ATOM 889 C C . ASP A 1 109 ? 18.121 -14.333 -2.327 1.00 47.53 109 ASP A C 1
ATOM 891 O O . ASP A 1 109 ? 19.210 -13.813 -2.162 1.00 47.53 109 ASP A O 1
ATOM 895 N N . GLU A 1 110 ? 17.996 -15.637 -2.608 1.00 44.53 110 GLU A N 1
ATOM 896 C CA . GLU A 1 110 ? 19.126 -16.582 -2.727 1.00 44.53 110 GLU A CA 1
ATOM 897 C C . GLU A 1 110 ? 20.084 -16.242 -3.874 1.00 44.53 110 GLU A C 1
ATOM 899 O O . GLU A 1 110 ? 21.287 -16.300 -3.664 1.00 44.53 110 GLU A O 1
ATOM 904 N N . ILE A 1 111 ? 19.622 -15.851 -5.068 1.00 44.88 111 ILE A N 1
ATOM 905 C CA . ILE A 1 111 ? 20.548 -15.484 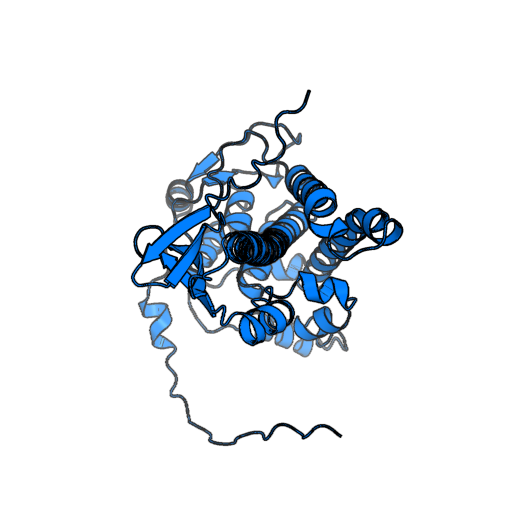-6.161 1.00 44.88 111 ILE A CA 1
ATOM 906 C C . ILE A 1 111 ? 21.319 -14.204 -5.842 1.00 44.88 111 ILE A C 1
ATOM 908 O O . ILE A 1 111 ? 22.522 -14.133 -6.104 1.00 44.88 111 ILE A O 1
ATOM 912 N N . LEU A 1 112 ? 20.667 -13.205 -5.247 1.00 46.56 112 LEU A N 1
ATOM 913 C CA . LEU A 1 112 ? 21.335 -11.980 -4.806 1.00 46.56 112 LEU A CA 1
ATOM 914 C C . LEU A 1 112 ? 22.251 -12.249 -3.604 1.00 46.56 112 LEU A C 1
ATOM 916 O O . LEU A 1 112 ? 23.369 -11.734 -3.575 1.00 46.56 112 LEU A O 1
ATOM 920 N N . PHE A 1 113 ? 21.837 -13.099 -2.656 1.00 43.06 113 PHE A N 1
ATOM 921 C CA . PHE A 1 113 ? 22.665 -13.521 -1.522 1.00 43.06 113 PHE A CA 1
ATOM 922 C C . PHE A 1 113 ? 23.886 -14.311 -1.986 1.00 43.06 113 PHE A C 1
ATOM 924 O O . PHE A 1 113 ? 24.998 -14.009 -1.568 1.00 43.06 113 PHE A O 1
ATOM 931 N N . HIS A 1 114 ? 23.703 -15.301 -2.862 1.00 40.12 114 HIS A N 1
ATOM 932 C CA . HIS A 1 114 ? 24.773 -16.157 -3.363 1.00 40.12 114 HIS A CA 1
ATOM 933 C C . HIS A 1 114 ? 25.756 -15.380 -4.228 1.00 40.12 114 HIS A C 1
ATOM 935 O O . HIS A 1 114 ? 26.953 -15.604 -4.080 1.00 40.12 114 HIS A O 1
ATOM 941 N N . LYS A 1 115 ? 25.291 -14.417 -5.039 1.00 42.53 115 LYS A N 1
ATOM 942 C CA . LYS A 1 115 ? 26.172 -13.513 -5.791 1.00 42.53 115 LYS A CA 1
ATOM 943 C C . LYS A 1 115 ? 26.982 -12.596 -4.860 1.00 42.53 115 LYS A C 1
ATOM 945 O O . LYS A 1 115 ? 28.190 -12.463 -5.035 1.00 42.53 115 LYS A O 1
ATOM 950 N N . LYS A 1 116 ? 26.354 -12.039 -3.812 1.00 44.66 116 LYS A N 1
ATOM 951 C CA . LYS A 1 116 ? 27.044 -11.251 -2.767 1.00 44.66 116 LYS A CA 1
ATOM 952 C C . LYS A 1 116 ? 28.047 -12.089 -1.953 1.00 44.66 116 LYS A C 1
ATOM 954 O O . LYS A 1 116 ? 29.101 -11.580 -1.576 1.00 44.66 116 LYS A O 1
ATOM 959 N N . LEU A 1 117 ? 27.754 -13.371 -1.715 1.00 39.25 117 LEU A N 1
ATOM 960 C CA . LEU A 1 117 ? 28.637 -14.327 -1.030 1.00 39.25 117 LEU A CA 1
ATOM 961 C C . LEU A 1 117 ? 29.818 -14.778 -1.901 1.00 39.25 117 LEU A C 1
ATOM 963 O O . LEU A 1 117 ? 30.926 -14.909 -1.383 1.00 39.25 117 LEU A O 1
ATOM 967 N N . SER A 1 118 ? 29.610 -14.999 -3.203 1.00 43.25 118 SER A N 1
ATOM 968 C CA . SER A 1 118 ? 30.676 -15.404 -4.130 1.00 43.25 118 SER A CA 1
ATOM 969 C C . SER A 1 118 ? 31.688 -14.290 -4.409 1.00 43.25 118 SER A C 1
ATOM 971 O O . SER A 1 118 ? 32.853 -14.590 -4.655 1.00 43.25 118 SER A O 1
ATOM 973 N N . ASP A 1 119 ? 31.277 -13.024 -4.291 1.00 44.59 119 ASP A N 1
ATOM 974 C CA . ASP A 1 119 ? 32.144 -11.854 -4.500 1.00 44.59 119 ASP A CA 1
ATOM 975 C C . ASP A 1 119 ? 32.936 -11.445 -3.238 1.00 44.59 119 ASP A C 1
ATOM 977 O O . ASP A 1 119 ? 33.621 -10.420 -3.221 1.00 44.59 119 ASP A O 1
ATOM 981 N N . GLY A 1 120 ? 32.881 -12.242 -2.163 1.00 39.12 120 GLY A N 1
ATOM 982 C CA . GLY A 1 120 ? 33.724 -12.048 -0.979 1.00 39.12 120 GLY A CA 1
ATOM 983 C C . GLY A 1 120 ? 33.430 -10.782 -0.160 1.00 39.12 120 GLY A C 1
ATOM 984 O O . GLY A 1 120 ? 34.262 -10.391 0.659 1.00 39.12 120 GLY A O 1
ATOM 985 N N . GLN A 1 121 ? 32.262 -10.145 -0.324 1.00 44.44 121 GLN A N 1
ATOM 986 C CA . GLN A 1 121 ? 31.855 -8.967 0.460 1.00 44.44 121 GLN A CA 1
ATOM 987 C C . GLN A 1 121 ? 30.937 -9.329 1.642 1.00 44.44 121 GLN A C 1
ATOM 989 O O . GLN A 1 121 ? 29.713 -9.252 1.596 1.00 44.44 121 GLN A O 1
ATOM 994 N N . THR A 1 122 ? 31.601 -9.769 2.711 1.00 43.72 122 THR A N 1
ATOM 995 C CA . THR A 1 122 ? 31.481 -9.316 4.113 1.00 43.72 122 THR A CA 1
ATOM 996 C C . THR A 1 122 ? 30.209 -8.560 4.569 1.00 43.72 122 THR A C 1
ATOM 998 O O . THR A 1 122 ? 29.921 -7.460 4.119 1.00 43.72 122 THR A O 1
ATOM 1001 N N . ILE A 1 123 ? 29.548 -9.078 5.620 1.00 40.59 123 ILE A N 1
ATOM 1002 C CA . ILE A 1 123 ? 28.711 -8.365 6.626 1.00 40.59 123 ILE A CA 1
ATOM 1003 C C . ILE A 1 123 ? 27.347 -7.815 6.139 1.00 40.59 123 ILE A C 1
ATOM 1005 O O . ILE A 1 123 ? 26.370 -7.832 6.885 1.00 40.59 123 ILE A O 1
ATOM 1009 N N . TRP A 1 124 ? 27.229 -7.414 4.877 1.00 38.72 124 TRP A N 1
ATOM 1010 C CA . TRP A 1 124 ? 26.043 -6.797 4.267 1.00 38.72 124 TRP A CA 1
ATOM 1011 C C . TRP A 1 124 ? 25.003 -7.795 3.746 1.00 38.72 124 TRP A C 1
ATOM 1013 O O . TRP A 1 124 ? 24.242 -7.481 2.843 1.00 38.72 124 TRP A O 1
ATOM 1023 N N . SER A 1 125 ? 24.975 -9.026 4.233 1.00 44.59 125 SER A N 1
ATOM 1024 C CA . SER A 1 125 ? 23.949 -9.994 3.831 1.00 44.59 125 SER A CA 1
ATOM 1025 C C . SER A 1 125 ? 22.875 -10.131 4.915 1.00 44.59 125 SER A C 1
ATOM 1027 O O . SER A 1 125 ? 21.691 -10.163 4.607 1.00 44.59 125 SER A O 1
ATOM 1029 N N . GLN A 1 126 ? 23.256 -10.048 6.193 1.00 43.06 126 GLN A N 1
ATOM 1030 C CA . GLN A 1 126 ? 22.320 -10.076 7.325 1.00 43.06 126 GLN A CA 1
ATOM 1031 C C . GLN A 1 126 ? 21.524 -8.765 7.481 1.00 43.06 126 GLN A C 1
ATOM 1033 O O . GLN A 1 126 ? 20.332 -8.803 7.744 1.00 43.06 126 GLN A O 1
ATOM 1038 N N . GLY A 1 127 ? 22.135 -7.596 7.240 1.00 47.69 127 GLY A N 1
ATOM 1039 C CA . GLY A 1 127 ? 21.463 -6.285 7.377 1.00 47.69 127 GLY A CA 1
ATOM 1040 C C . GLY A 1 127 ? 20.434 -5.943 6.287 1.00 47.69 127 GLY A C 1
ATOM 1041 O O . GLY A 1 127 ? 19.830 -4.871 6.318 1.00 47.69 127 GLY A O 1
ATOM 1042 N N . PHE A 1 128 ? 20.253 -6.828 5.308 1.00 61.31 128 PHE A N 1
ATOM 1043 C CA . PHE A 1 128 ? 19.331 -6.646 4.186 1.00 61.31 128 PHE A CA 1
ATOM 1044 C C . PHE A 1 128 ? 18.211 -7.677 4.153 1.00 61.31 128 PHE A C 1
ATOM 1046 O O . PHE A 1 128 ? 17.397 -7.658 3.235 1.00 61.31 128 PHE A O 1
ATOM 1053 N N . ASP A 1 129 ? 18.156 -8.545 5.156 1.00 74.56 129 ASP A N 1
ATOM 1054 C CA . ASP A 1 129 ? 16.986 -9.359 5.417 1.00 74.56 129 ASP A CA 1
ATOM 1055 C C . ASP A 1 129 ? 15.840 -8.487 5.966 1.00 74.56 129 ASP A C 1
ATOM 1057 O O . ASP A 1 129 ? 16.063 -7.534 6.723 1.00 74.56 129 ASP A O 1
ATOM 1061 N N . LYS A 1 130 ? 14.607 -8.799 5.556 1.00 81.50 130 LYS A N 1
ATOM 1062 C CA . LYS A 1 130 ? 13.409 -8.049 5.951 1.00 81.50 130 LYS A CA 1
ATOM 1063 C C . LYS A 1 130 ? 13.192 -8.088 7.447 1.00 81.50 130 LYS A C 1
ATOM 1065 O O . LYS A 1 130 ? 12.940 -7.039 8.036 1.00 81.50 130 LYS A O 1
ATOM 1070 N N . ASP A 1 131 ? 13.294 -9.265 8.049 1.00 82.12 131 ASP A N 1
ATOM 1071 C CA . ASP A 1 131 ? 13.014 -9.432 9.469 1.00 82.12 131 ASP A CA 1
ATOM 1072 C C . ASP A 1 131 ? 14.060 -8.673 10.289 1.00 82.12 131 ASP A C 1
ATOM 1074 O O . ASP A 1 131 ? 13.708 -7.903 11.184 1.00 82.12 131 ASP A O 1
ATOM 1078 N N . THR A 1 132 ? 15.328 -8.746 9.878 1.00 82.12 132 THR A N 1
ATOM 1079 C CA . THR A 1 132 ? 16.415 -7.967 10.489 1.00 82.12 132 THR A CA 1
ATOM 1080 C C . THR A 1 132 ? 16.175 -6.456 10.386 1.00 82.12 132 THR A C 1
ATOM 1082 O O . THR A 1 132 ? 16.328 -5.736 11.372 1.00 82.12 132 THR A O 1
ATOM 1085 N N . PHE A 1 133 ? 15.755 -5.940 9.225 1.00 85.31 133 PHE A N 1
ATOM 1086 C CA . PHE A 1 133 ? 15.416 -4.519 9.082 1.00 85.31 133 PHE A CA 1
ATOM 1087 C C . PHE A 1 133 ? 14.230 -4.116 9.965 1.00 85.31 133 PHE A C 1
ATOM 1089 O O . PHE A 1 133 ? 14.308 -3.108 10.673 1.00 85.31 133 PHE A O 1
ATOM 1096 N N . LEU A 1 134 ? 13.157 -4.911 9.976 1.00 85.44 134 LEU A N 1
ATOM 1097 C CA . LEU A 1 134 ? 11.993 -4.664 10.826 1.00 85.44 134 LEU A CA 1
ATOM 1098 C C . LEU A 1 134 ? 12.373 -4.672 12.310 1.00 85.44 134 LEU A C 1
ATOM 1100 O O . LEU A 1 134 ? 11.785 -3.928 13.093 1.00 85.44 134 LEU A O 1
ATOM 1104 N N . GLU A 1 135 ? 13.380 -5.447 12.714 1.00 86.25 135 GLU A N 1
ATOM 1105 C CA . GLU A 1 135 ? 13.910 -5.421 14.076 1.00 86.25 135 GLU A CA 1
ATOM 1106 C C . GLU A 1 135 ? 14.596 -4.098 14.447 1.00 86.25 135 GLU A C 1
ATOM 1108 O O . GLU A 1 135 ? 14.525 -3.702 15.615 1.00 86.25 135 GLU A O 1
ATOM 1113 N N . THR A 1 136 ? 15.170 -3.371 13.484 1.00 87.12 136 THR A N 1
ATOM 1114 C CA . THR A 1 136 ? 15.843 -2.079 13.733 1.00 87.12 136 THR A CA 1
ATOM 1115 C C . THR A 1 136 ? 14.901 -0.891 13.931 1.00 87.12 136 THR A C 1
ATOM 1117 O O . THR A 1 136 ? 15.318 0.136 14.468 1.00 87.12 136 THR A O 1
ATOM 1120 N N . LEU A 1 137 ? 13.641 -1.012 13.509 1.00 88.69 137 LEU A N 1
ATOM 1121 C CA . LEU A 1 137 ? 12.654 0.065 13.605 1.00 88.69 137 LEU A CA 1
ATOM 1122 C C . LEU A 1 137 ? 12.231 0.335 15.056 1.00 88.69 137 LEU A C 1
ATOM 1124 O O . LEU A 1 137 ? 12.333 -0.529 15.930 1.00 88.69 137 LEU A O 1
ATOM 1128 N N . GLU A 1 138 ? 11.695 1.524 15.329 1.00 89.06 138 GLU A N 1
ATOM 1129 C CA . GLU A 1 138 ? 11.081 1.794 16.633 1.00 89.06 138 GLU A CA 1
ATOM 1130 C C . GLU A 1 138 ? 9.813 0.948 16.827 1.00 89.06 138 GLU A C 1
ATOM 1132 O O . GLU A 1 138 ? 9.130 0.598 15.866 1.00 89.06 138 GLU A O 1
ATOM 1137 N N . HIS A 1 139 ? 9.448 0.636 18.077 1.00 83.56 139 HIS A N 1
ATOM 1138 C CA . HIS A 1 139 ? 8.289 -0.222 18.373 1.00 83.56 139 HIS A CA 1
ATOM 1139 C C . HIS A 1 139 ? 6.989 0.266 17.708 1.00 83.56 139 HIS A C 1
ATOM 1141 O O . HIS A 1 139 ? 6.223 -0.530 17.169 1.00 83.56 139 HIS A O 1
ATOM 1147 N N . GLU A 1 140 ? 6.772 1.579 17.700 1.00 82.50 140 GLU A N 1
ATOM 1148 C CA . GLU A 1 140 ? 5.587 2.200 17.108 1.00 82.50 140 GLU A CA 1
ATOM 1149 C C . GLU A 1 140 ? 5.622 2.181 15.571 1.00 82.50 140 GLU A C 1
ATOM 1151 O O . GLU A 1 140 ? 4.586 1.999 14.939 1.00 82.50 140 GLU A O 1
ATOM 1156 N N . GLU A 1 141 ? 6.806 2.286 14.960 1.00 89.12 141 GLU A N 1
ATOM 1157 C CA . GLU A 1 141 ? 6.982 2.148 13.508 1.00 89.12 141 GLU A CA 1
ATOM 1158 C C . GLU A 1 141 ? 6.704 0.713 13.051 1.00 89.12 141 GLU A C 1
ATOM 1160 O O . GLU A 1 141 ? 6.006 0.501 12.059 1.00 89.12 141 GLU A O 1
ATOM 1165 N N . LYS A 1 142 ? 7.188 -0.280 13.811 1.00 87.31 142 LYS A N 1
ATOM 1166 C CA . LYS A 1 142 ? 6.909 -1.700 13.552 1.00 87.31 142 LYS A CA 1
ATOM 1167 C C . LYS A 1 142 ? 5.411 -1.976 13.542 1.00 87.31 142 LYS A C 1
ATOM 1169 O O . LYS A 1 142 ? 4.925 -2.649 12.640 1.00 87.31 142 LYS A O 1
ATOM 1174 N N . TYR A 1 143 ? 4.682 -1.443 14.523 1.00 83.12 143 TYR A N 1
ATOM 1175 C CA . TYR A 1 143 ? 3.241 -1.665 14.650 1.00 83.12 143 TYR A CA 1
ATOM 1176 C C . TYR A 1 143 ? 2.456 -1.187 13.420 1.00 83.12 143 TYR A C 1
ATOM 1178 O O . TYR A 1 143 ? 1.476 -1.817 13.043 1.00 83.12 143 TYR A O 1
ATOM 1186 N N . LEU A 1 144 ? 2.912 -0.121 12.755 1.00 87.38 144 LEU A N 1
ATOM 1187 C CA . LEU A 1 144 ? 2.287 0.392 11.532 1.00 87.38 144 LEU A CA 1
ATOM 1188 C C . LEU A 1 144 ? 2.522 -0.508 10.304 1.00 87.38 144 LEU A C 1
ATOM 1190 O O . LEU A 1 144 ? 1.701 -0.524 9.384 1.00 87.38 144 LEU A O 1
ATOM 1194 N N . LEU A 1 145 ? 3.638 -1.244 10.274 1.00 88.25 145 LEU A N 1
ATOM 1195 C CA . LEU A 1 145 ? 4.003 -2.138 9.169 1.00 88.25 145 LEU A CA 1
ATOM 1196 C C . LEU A 1 145 ? 3.444 -3.556 9.312 1.00 88.25 145 LEU A C 1
ATOM 1198 O O . LEU A 1 145 ? 3.444 -4.295 8.329 1.00 88.25 145 LEU A O 1
ATOM 1202 N N . TYR A 1 146 ? 2.972 -3.945 10.495 1.00 83.44 146 TYR A N 1
ATOM 1203 C CA . TYR A 1 146 ? 2.273 -5.213 10.687 1.00 83.44 146 TYR A CA 1
ATOM 1204 C C . TYR A 1 146 ? 0.785 -5.060 10.398 1.00 83.44 146 TYR A C 1
ATOM 1206 O O . TYR A 1 146 ? 0.186 -4.029 10.707 1.00 83.44 146 TYR A O 1
ATOM 1214 N N . GLU A 1 147 ? 0.182 -6.102 9.823 1.00 78.50 147 GLU A N 1
ATOM 1215 C CA . GLU A 1 147 ? -1.266 -6.133 9.654 1.00 78.50 147 GLU A CA 1
ATOM 1216 C C . GLU A 1 147 ? -1.918 -5.975 11.036 1.00 78.50 147 GLU A C 1
ATOM 1218 O O . GLU A 1 147 ? -1.545 -6.693 11.977 1.00 78.50 147 GLU A O 1
ATOM 1223 N N . PRO A 1 148 ? -2.864 -5.035 11.201 1.00 75.81 148 PRO A N 1
ATOM 1224 C CA . PRO A 1 148 ? -3.474 -4.811 12.492 1.00 75.81 148 PRO A CA 1
ATOM 1225 C C . PRO A 1 148 ? -4.189 -6.082 12.928 1.00 75.81 148 PRO A C 1
ATOM 1227 O O . PRO A 1 148 ? -5.121 -6.570 12.275 1.00 75.81 148 PRO A O 1
ATOM 1230 N N . ALA A 1 149 ? -3.754 -6.613 14.068 1.00 70.12 149 ALA A N 1
ATOM 1231 C CA . ALA A 1 149 ? -4.457 -7.698 14.714 1.00 70.12 149 ALA A CA 1
ATOM 1232 C C . ALA A 1 149 ? -5.874 -7.220 15.039 1.00 70.12 149 ALA A C 1
ATOM 1234 O O . ALA A 1 149 ? -6.071 -6.138 15.598 1.00 70.12 149 ALA A O 1
ATOM 1235 N N . PHE A 1 150 ? -6.871 -8.036 14.702 1.00 61.28 150 PHE A N 1
ATOM 1236 C CA . PHE A 1 150 ? -8.239 -7.767 15.126 1.00 61.28 150 PHE A CA 1
ATOM 1237 C C . PHE A 1 150 ? -8.248 -7.611 16.661 1.00 61.28 150 PHE A C 1
ATOM 1239 O O . PHE A 1 150 ? -7.673 -8.476 17.329 1.00 61.28 150 PHE A O 1
ATOM 1246 N N . PRO A 1 151 ? -8.785 -6.523 17.252 1.00 58.34 151 PRO A N 1
ATOM 1247 C CA . PRO A 1 151 ? -8.230 -6.011 18.506 1.00 58.34 151 PRO A CA 1
ATOM 1248 C C . PRO A 1 151 ? -8.495 -6.938 19.696 1.00 58.34 151 PRO A C 1
ATOM 1250 O O . PRO A 1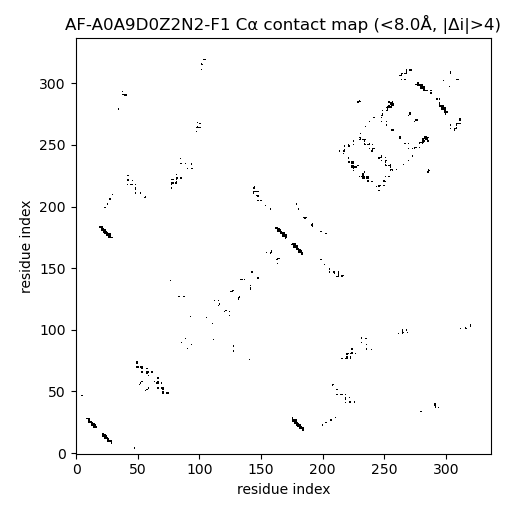 151 ? -9.533 -6.852 20.341 1.00 58.34 151 PRO A O 1
ATOM 1253 N N . SER A 1 152 ? -7.534 -7.785 20.063 1.00 53.41 152 SER A N 1
ATOM 1254 C CA . SER A 1 152 ? -7.643 -8.684 21.221 1.00 53.41 152 SER A CA 1
ATOM 1255 C C . SER A 1 152 ? -7.841 -7.927 22.543 1.00 53.41 152 SER A C 1
ATOM 1257 O O . SER A 1 152 ? -8.573 -8.394 23.412 1.00 53.41 152 SER A O 1
ATOM 1259 N N . ARG A 1 153 ? -7.272 -6.719 22.675 1.00 48.44 153 ARG A N 1
ATOM 1260 C CA . ARG A 1 153 ? -7.352 -5.903 23.902 1.00 48.44 153 ARG A CA 1
ATOM 1261 C C . ARG A 1 153 ? -8.670 -5.137 24.082 1.00 48.44 153 ARG A C 1
ATOM 1263 O O . ARG A 1 153 ? -9.137 -5.024 25.210 1.00 48.44 153 ARG A O 1
ATOM 1270 N N . MET A 1 154 ? -9.307 -4.639 23.015 1.00 52.97 154 MET A N 1
ATOM 1271 C CA . MET A 1 154 ? -10.627 -3.977 23.128 1.00 52.97 154 MET A CA 1
ATOM 1272 C C . MET A 1 154 ? -11.777 -4.991 23.223 1.00 52.97 154 MET A C 1
ATOM 1274 O O . MET A 1 154 ? -12.796 -4.728 23.866 1.00 52.97 154 MET A O 1
ATOM 1278 N N . MET A 1 155 ? -11.588 -6.173 22.625 1.00 57.19 155 MET A N 1
ATOM 1279 C CA . MET A 1 155 ? -12.503 -7.313 22.708 1.00 57.19 155 MET A CA 1
ATOM 1280 C C . MET A 1 155 ? -12.659 -7.830 24.137 1.00 57.19 155 MET A C 1
ATOM 1282 O O . MET A 1 155 ? -13.765 -8.192 24.523 1.00 57.19 155 MET A O 1
ATOM 1286 N N . GLU A 1 156 ? -11.588 -7.857 24.935 1.00 57.62 156 GLU A N 1
ATOM 1287 C CA . GLU A 1 156 ? -11.597 -8.505 26.252 1.00 57.62 156 GLU A CA 1
ATOM 1288 C C . GLU A 1 156 ? -12.637 -7.882 27.201 1.00 57.62 156 GLU A C 1
ATOM 1290 O O . GLU A 1 156 ? -13.394 -8.592 27.862 1.00 57.62 156 GLU A O 1
ATOM 1295 N N . GLY A 1 157 ? -12.774 -6.553 27.200 1.00 65.69 157 GLY A N 1
ATOM 1296 C CA . GLY A 1 157 ? -13.768 -5.862 28.028 1.00 65.69 157 GLY A CA 1
ATOM 1297 C C . GLY A 1 157 ? -15.218 -6.055 27.564 1.00 65.69 157 GLY A C 1
ATOM 1298 O O . GLY A 1 157 ? -16.123 -6.158 28.397 1.00 65.69 157 GLY A O 1
ATOM 1299 N N . LEU A 1 158 ? -15.451 -6.106 26.248 1.00 76.06 158 LEU A N 1
ATOM 1300 C CA . LEU A 1 158 ? -16.791 -6.233 25.659 1.00 76.06 158 LEU A CA 1
ATOM 1301 C C . LEU A 1 158 ? -17.277 -7.683 25.627 1.00 76.06 158 LEU A C 1
ATOM 1303 O O . LEU A 1 158 ? -18.424 -7.953 25.982 1.00 76.06 158 LEU A O 1
ATOM 1307 N N . SER A 1 159 ? -16.396 -8.611 25.267 1.00 71.88 159 SER A N 1
ATOM 1308 C CA . SER A 1 159 ? -16.660 -10.047 25.258 1.00 71.88 159 SER A CA 1
ATOM 1309 C C . SER A 1 159 ? -16.989 -10.541 26.668 1.00 71.88 159 SER A C 1
ATOM 1311 O O . SER A 1 159 ? -18.040 -11.145 26.877 1.00 71.88 159 SER A O 1
ATOM 1313 N N . ASN A 1 160 ? -16.188 -10.164 27.676 1.00 71.56 160 ASN A N 1
ATOM 1314 C CA . ASN A 1 160 ? -16.394 -10.636 29.049 1.00 71.56 160 ASN A CA 1
ATOM 1315 C C . ASN A 1 160 ? -17.653 -10.057 29.718 1.00 71.56 160 ASN A C 1
ATOM 1317 O O . ASN A 1 160 ? -18.294 -10.750 30.505 1.00 71.56 160 ASN A O 1
ATOM 1321 N N . ARG A 1 161 ? -18.023 -8.795 29.440 1.00 74.62 161 ARG A N 1
ATOM 1322 C CA . ARG A 1 161 ? -19.200 -8.160 30.072 1.00 74.62 161 ARG A CA 1
ATOM 1323 C C . ARG A 1 161 ? -20.505 -8.357 29.313 1.00 74.62 161 ARG A C 1
ATOM 1325 O O . ARG A 1 161 ? -21.548 -8.461 29.948 1.00 74.62 161 ARG A O 1
ATOM 1332 N N . TYR A 1 162 ? -20.461 -8.352 27.984 1.00 76.81 162 TYR A N 1
ATOM 1333 C CA . TYR A 1 162 ? -21.658 -8.284 27.142 1.00 76.81 162 TYR A CA 1
ATOM 1334 C C . TYR A 1 162 ? -21.747 -9.424 26.126 1.00 76.81 162 TYR A C 1
ATOM 1336 O O . TYR A 1 162 ? -22.653 -9.408 25.300 1.00 76.81 162 TYR A O 1
ATOM 1344 N N . GLN A 1 163 ? -20.835 -10.404 26.176 1.00 82.00 163 GLN A N 1
ATOM 1345 C CA . GLN A 1 163 ? -20.802 -11.545 25.252 1.00 82.00 163 GLN A CA 1
ATOM 1346 C C . GLN A 1 163 ? -20.766 -11.103 23.782 1.00 82.00 163 GLN A C 1
ATOM 1348 O O . GLN A 1 163 ? -21.379 -11.727 22.917 1.00 82.00 163 GLN A O 1
ATOM 1353 N N . VAL A 1 164 ? -20.070 -9.995 23.498 1.00 82.56 164 VAL A N 1
ATOM 1354 C CA . VAL A 1 164 ? -19.898 -9.525 22.122 1.00 82.56 164 VAL A CA 1
ATOM 1355 C C . VAL A 1 164 ? -18.904 -10.429 21.408 1.00 82.56 164 VAL A C 1
ATOM 1357 O O . VAL A 1 164 ? -17.767 -10.588 21.853 1.00 82.56 164 VAL A O 1
ATOM 1360 N N . SER A 1 165 ? -19.319 -10.971 20.271 1.00 81.12 165 SER A N 1
ATOM 1361 C CA . SER A 1 165 ? -18.451 -11.685 19.341 1.00 81.12 165 SER A CA 1
ATOM 1362 C C . SER A 1 165 ? -18.261 -10.864 18.075 1.00 81.12 165 SER A C 1
ATOM 1364 O O . SER A 1 165 ? -19.146 -10.112 17.672 1.00 81.12 165 SER A O 1
ATOM 1366 N N . PHE A 1 166 ? -17.096 -10.991 17.452 1.00 79.50 166 PHE A N 1
ATOM 1367 C CA . PHE A 1 166 ? -16.781 -10.299 16.212 1.00 79.50 166 PHE A CA 1
ATOM 1368 C C . PHE A 1 166 ? -16.245 -11.303 15.200 1.00 79.50 166 PHE A C 1
ATOM 1370 O O . PHE A 1 166 ? -15.478 -12.200 15.554 1.00 79.50 166 PHE A O 1
ATOM 1377 N N . ARG A 1 167 ? -16.629 -11.139 13.936 1.00 78.06 167 ARG A N 1
ATOM 1378 C CA . ARG A 1 167 ? -16.140 -11.953 12.824 1.00 78.06 167 ARG A CA 1
ATOM 1379 C C . ARG A 1 167 ? -15.916 -11.105 11.579 1.00 78.06 167 ARG A C 1
ATOM 1381 O O . ARG A 1 167 ? -16.702 -10.204 11.286 1.00 78.06 167 ARG A O 1
ATOM 1388 N N . LYS A 1 168 ? -14.866 -11.434 10.825 1.00 75.38 168 LYS A N 1
ATOM 1389 C CA . LYS A 1 168 ? -14.705 -10.975 9.443 1.00 75.38 168 LYS A CA 1
ATOM 1390 C C . LYS A 1 168 ? -15.549 -11.868 8.534 1.00 75.38 168 LYS A C 1
ATOM 1392 O O . LYS A 1 168 ? -15.489 -13.091 8.640 1.00 75.38 168 LYS A O 1
ATOM 1397 N N . VAL A 1 169 ? -16.345 -11.265 7.663 1.00 77.25 169 VAL A N 1
ATOM 1398 C CA . VAL A 1 169 ? -17.181 -11.949 6.674 1.00 77.25 169 VAL A CA 1
ATOM 1399 C C . VAL A 1 169 ? -16.859 -11.369 5.312 1.00 77.25 169 VAL A C 1
ATOM 1401 O O . VAL A 1 169 ? -17.026 -10.173 5.102 1.00 77.25 169 VAL A O 1
ATOM 1404 N N . VAL A 1 170 ? -16.424 -12.210 4.381 1.00 72.94 170 VAL A N 1
ATOM 1405 C CA . VAL A 1 170 ? -16.208 -11.799 2.993 1.00 72.94 170 VAL A CA 1
ATOM 1406 C C . VAL A 1 170 ? -17.515 -11.980 2.232 1.00 72.94 170 VAL A C 1
ATOM 1408 O O . VAL A 1 170 ? -18.075 -13.077 2.201 1.00 72.94 170 VAL A O 1
ATOM 1411 N N . ASP A 1 171 ? -18.025 -10.907 1.636 1.00 71.12 171 ASP A N 1
ATOM 1412 C CA . ASP A 1 171 ? -19.163 -10.981 0.725 1.00 71.12 171 ASP A CA 1
ATOM 1413 C C . ASP A 1 171 ? -18.748 -11.762 -0.528 1.00 71.12 171 ASP A C 1
ATOM 1415 O O . ASP A 1 171 ? -17.850 -11.367 -1.268 1.00 71.12 171 ASP A O 1
ATOM 1419 N N . SER A 1 172 ? -19.417 -12.886 -0.777 1.00 66.88 172 SER A N 1
ATOM 1420 C CA . SER A 1 172 ? -19.117 -13.791 -1.888 1.00 66.88 172 SER A CA 1
ATOM 1421 C C . SER A 1 172 ? -19.357 -13.188 -3.274 1.00 66.88 172 SER A C 1
ATOM 1423 O O . SER A 1 172 ? -18.808 -13.688 -4.253 1.00 66.88 172 SER A O 1
ATOM 1425 N N . LYS A 1 173 ? -20.170 -12.130 -3.383 1.00 68.00 173 LYS A N 1
ATOM 1426 C CA . LYS A 1 173 ? -20.480 -11.457 -4.652 1.00 68.00 173 LYS A CA 1
ATOM 1427 C C . LYS A 1 173 ? -19.526 -10.313 -4.947 1.00 68.00 173 LYS A C 1
ATOM 1429 O O . LYS A 1 173 ? -19.181 -10.092 -6.104 1.00 68.00 173 LYS A O 1
ATOM 1434 N N . THR A 1 174 ? -19.155 -9.555 -3.920 1.00 63.66 174 THR A N 1
ATOM 1435 C CA . THR A 1 174 ? -18.333 -8.346 -4.075 1.00 63.66 174 THR A CA 1
ATOM 1436 C C . THR A 1 174 ? -16.869 -8.571 -3.702 1.00 63.66 174 THR A C 1
ATOM 1438 O O . THR A 1 174 ? -16.032 -7.729 -4.018 1.00 63.66 174 THR A O 1
ATOM 1441 N N . GLY A 1 175 ? -16.548 -9.688 -3.042 1.00 62.09 175 GLY A N 1
ATOM 1442 C CA . GLY A 1 175 ? -15.241 -9.940 -2.432 1.00 62.09 175 GLY A CA 1
ATOM 1443 C C . GLY A 1 175 ? -14.944 -9.013 -1.251 1.00 62.09 175 GLY A C 1
ATOM 1444 O O . GLY A 1 175 ? -13.813 -8.969 -0.779 1.00 62.09 175 GLY A O 1
ATOM 1445 N N . GLN A 1 176 ? -15.929 -8.232 -0.797 1.00 65.44 176 GLN A N 1
ATOM 1446 C CA . GLN A 1 176 ? -15.718 -7.180 0.182 1.00 65.44 176 GLN A CA 1
ATOM 1447 C C . GLN A 1 176 ? -15.697 -7.740 1.600 1.00 65.44 176 GLN A C 1
ATOM 1449 O O . GLN A 1 176 ? -16.604 -8.468 2.006 1.00 65.44 176 GLN A O 1
ATOM 1454 N N . GLU A 1 177 ? -14.680 -7.365 2.372 1.00 66.75 177 GLU A N 1
ATOM 1455 C CA . GLU A 1 177 ? -14.619 -7.706 3.787 1.00 66.75 177 GLU A CA 1
ATOM 1456 C C . GLU A 1 177 ? -15.585 -6.838 4.598 1.00 66.75 177 GLU A C 1
ATOM 1458 O O . GLU A 1 177 ? -15.590 -5.607 4.521 1.00 66.75 177 GLU A O 1
ATOM 1463 N N . ASN A 1 178 ? -16.394 -7.499 5.413 1.00 73.00 178 ASN A N 1
ATOM 1464 C CA . ASN A 1 178 ? -17.299 -6.887 6.364 1.00 73.00 178 ASN A CA 1
ATOM 1465 C C . ASN A 1 178 ? -16.935 -7.347 7.769 1.00 73.00 178 ASN A C 1
ATOM 1467 O O . ASN A 1 178 ? -16.661 -8.525 8.001 1.00 73.00 178 ASN A O 1
ATOM 1471 N N . ILE A 1 179 ? -16.989 -6.431 8.727 1.00 76.81 179 ILE A N 1
ATOM 1472 C CA . ILE A 1 179 ? -16.877 -6.783 10.140 1.00 76.81 179 ILE A CA 1
ATOM 1473 C C . ILE A 1 179 ? -18.283 -6.887 10.694 1.00 76.81 179 ILE A C 1
ATOM 1475 O O . ILE A 1 179 ? -19.054 -5.932 10.612 1.00 76.81 179 ILE A O 1
ATOM 1479 N N . VAL A 1 180 ? -18.600 -8.050 11.253 1.00 78.75 180 VAL A N 1
ATOM 1480 C CA . VAL A 1 180 ? -19.873 -8.313 11.915 1.00 78.75 180 VAL A CA 1
ATOM 1481 C C . VAL A 1 180 ? -19.617 -8.483 13.402 1.00 78.75 180 VAL A C 1
ATOM 1483 O O . VAL A 1 180 ? -18.849 -9.359 13.795 1.00 78.75 180 VAL A O 1
ATOM 1486 N N . ALA A 1 181 ? -20.273 -7.662 14.217 1.00 82.06 181 ALA A N 1
ATOM 1487 C CA . ALA A 1 181 ? -20.338 -7.835 15.660 1.00 82.06 181 ALA A CA 1
ATOM 1488 C C . ALA A 1 181 ? -21.716 -8.364 16.059 1.00 82.06 181 ALA A C 1
ATOM 1490 O O . ALA A 1 181 ? -22.726 -7.821 15.612 1.00 82.06 181 ALA A O 1
ATOM 1491 N N . GLU A 1 182 ? -21.761 -9.388 16.905 1.00 83.75 182 GLU A N 1
ATOM 1492 C CA . GLU A 1 182 ? -22.991 -10.007 17.404 1.00 83.75 182 GLU A CA 1
ATOM 1493 C C . GLU A 1 182 ? -23.008 -9.976 18.929 1.00 83.75 182 GLU A C 1
ATOM 1495 O O . GLU A 1 182 ? -22.022 -10.340 19.573 1.00 83.75 182 GLU A O 1
ATOM 1500 N N . PHE A 1 183 ? -24.127 -9.543 19.508 1.00 84.44 183 PHE A N 1
ATOM 1501 C CA . PHE A 1 183 ? -24.319 -9.499 20.957 1.00 84.44 183 PHE A CA 1
ATOM 1502 C C . PHE A 1 183 ? -25.795 -9.679 21.347 1.00 84.44 183 PHE A C 1
ATOM 1504 O O . PHE A 1 183 ? -26.688 -9.374 20.542 1.00 84.44 183 PHE A O 1
ATOM 1511 N N . PRO A 1 184 ? -26.080 -10.159 22.574 1.00 83.06 184 PRO A N 1
ATOM 1512 C CA . PRO A 1 184 ? -27.445 -10.319 23.062 1.00 83.06 184 PRO A CA 1
ATOM 1513 C C . PRO A 1 184 ? -28.184 -8.979 23.105 1.00 83.06 184 PRO A C 1
ATOM 1515 O O . PRO A 1 184 ? -27.629 -7.958 23.523 1.00 83.06 184 PRO A O 1
ATOM 1518 N N . THR A 1 185 ? -29.461 -8.968 22.727 1.00 79.50 185 THR A N 1
ATOM 1519 C CA . THR A 1 185 ? -30.304 -7.785 22.919 1.00 79.50 185 THR A CA 1
ATOM 1520 C C . THR A 1 185 ? -30.504 -7.533 24.416 1.00 79.50 185 THR A C 1
ATOM 1522 O O . THR A 1 185 ? -31.077 -8.353 25.136 1.00 79.50 185 THR A O 1
ATOM 1525 N N . LEU A 1 186 ? -30.035 -6.379 24.891 1.00 80.94 186 LEU A N 1
ATOM 1526 C CA . LEU A 1 186 ? -30.198 -5.962 26.282 1.00 80.94 186 LEU A CA 1
ATOM 1527 C C . LEU A 1 186 ? -31.630 -5.479 26.546 1.00 80.94 186 LEU A C 1
ATOM 1529 O O . LEU A 1 186 ? -32.257 -4.859 25.689 1.00 80.94 186 LEU A O 1
ATOM 1533 N N . ARG A 1 187 ? -32.139 -5.747 27.757 1.00 82.69 187 ARG A N 1
ATOM 1534 C CA . ARG A 1 187 ? -33.489 -5.325 28.181 1.00 82.69 187 ARG A CA 1
ATOM 1535 C C . ARG A 1 187 ? -33.589 -3.821 28.427 1.00 82.69 187 ARG A C 1
ATOM 1537 O O . ARG A 1 187 ? -34.647 -3.250 28.196 1.00 82.69 187 ARG A O 1
ATOM 1544 N N . ASN A 1 188 ? -32.512 -3.206 28.917 1.00 88.00 188 ASN A N 1
ATOM 1545 C CA . ASN A 1 188 ? -32.440 -1.766 29.132 1.00 88.00 188 ASN A CA 1
ATOM 1546 C C . ASN A 1 188 ? -32.070 -1.063 27.809 1.00 88.00 188 ASN A C 1
ATOM 1548 O O . ASN A 1 188 ? -30.984 -1.327 27.279 1.00 88.00 188 ASN A O 1
ATOM 1552 N N . PRO A 1 189 ? -32.934 -0.180 27.271 1.00 85.44 189 PRO A N 1
ATOM 1553 C CA . PRO A 1 189 ? -32.659 0.547 26.035 1.00 85.44 189 PRO A CA 1
ATOM 1554 C C . PRO A 1 189 ? -31.405 1.427 26.102 1.00 85.44 189 PRO A C 1
ATOM 1556 O O . PRO A 1 189 ? -30.667 1.491 25.120 1.00 85.44 189 PRO A O 1
ATOM 1559 N N . ASP A 1 190 ? -31.130 2.060 27.245 1.00 87.50 190 ASP A N 1
ATOM 1560 C CA . ASP A 1 190 ? -29.990 2.975 27.391 1.00 87.50 190 ASP A CA 1
ATOM 1561 C C . ASP A 1 190 ? -28.662 2.210 27.368 1.00 87.50 190 ASP A C 1
ATOM 1563 O O . ASP A 1 190 ? -27.728 2.585 26.655 1.00 87.50 190 ASP A O 1
ATOM 1567 N N . ASP A 1 191 ? -28.606 1.068 28.061 1.00 84.94 191 ASP A N 1
ATOM 1568 C CA . ASP A 1 191 ? -27.444 0.173 28.033 1.00 84.94 191 ASP A CA 1
ATOM 1569 C C . ASP A 1 191 ? -27.225 -0.406 26.630 1.00 84.94 191 ASP A C 1
ATOM 1571 O O . ASP A 1 191 ? -26.085 -0.545 26.179 1.00 84.94 191 ASP A O 1
ATOM 1575 N N . LEU A 1 192 ? -28.312 -0.708 25.907 1.00 83.00 192 LEU A N 1
ATOM 1576 C CA . LEU A 1 192 ? -28.245 -1.176 24.525 1.00 83.00 192 LEU A CA 1
ATOM 1577 C C . LEU A 1 192 ? -27.644 -0.111 23.600 1.00 83.00 192 LEU A C 1
ATOM 1579 O O . LEU A 1 192 ? -26.806 -0.439 22.760 1.00 83.00 192 LEU A O 1
ATOM 1583 N N . VAL A 1 193 ? -28.047 1.154 23.740 1.00 85.50 193 VAL A N 1
ATOM 1584 C CA . VAL A 1 193 ? -27.484 2.271 22.964 1.00 85.50 193 VAL A CA 1
ATOM 1585 C C . VAL A 1 193 ? -26.012 2.491 23.318 1.00 85.50 193 VAL A C 1
ATOM 1587 O O . VAL A 1 193 ? -25.176 2.601 22.420 1.00 85.50 193 VAL A O 1
ATOM 1590 N N . ALA A 1 194 ? -25.664 2.482 24.605 1.00 85.88 194 ALA A N 1
ATOM 1591 C CA . ALA A 1 194 ? -24.283 2.648 25.050 1.00 85.88 194 ALA A CA 1
ATOM 1592 C C . ALA A 1 194 ? -23.365 1.523 24.540 1.00 85.88 194 ALA A C 1
ATOM 1594 O O . ALA A 1 194 ? -22.245 1.791 24.097 1.00 85.88 194 ALA A O 1
ATOM 1595 N N . LEU A 1 195 ? -23.833 0.269 24.562 1.00 84.94 195 LEU A N 1
ATOM 1596 C CA . LEU A 1 195 ? -23.095 -0.871 24.018 1.00 84.94 195 LEU A CA 1
ATOM 1597 C C . LEU A 1 195 ? -22.919 -0.756 22.500 1.00 84.94 195 LEU A C 1
ATOM 1599 O O . LEU A 1 195 ? -21.813 -0.964 22.006 1.00 84.94 195 LEU A O 1
ATOM 1603 N N . LYS A 1 196 ? -23.971 -0.375 21.766 1.00 83.31 196 LYS A N 1
ATOM 1604 C CA . LYS A 1 196 ? -23.903 -0.155 20.311 1.00 83.31 196 LYS A CA 1
ATOM 1605 C C . LYS A 1 196 ? -22.840 0.870 19.933 1.00 83.31 196 LYS A C 1
ATOM 1607 O O . LYS A 1 196 ? -22.070 0.619 19.006 1.00 83.31 196 LYS A O 1
ATOM 1612 N N . ASN A 1 197 ? -22.782 1.987 20.656 1.00 83.69 197 ASN A N 1
ATOM 1613 C CA . ASN A 1 197 ? -21.782 3.024 20.415 1.00 83.69 197 ASN A CA 1
ATOM 1614 C C . ASN A 1 197 ? -20.370 2.477 20.650 1.00 83.69 197 ASN A C 1
ATOM 1616 O O . ASN A 1 197 ? -19.543 2.550 19.751 1.00 83.69 197 ASN A O 1
ATOM 1620 N N . LYS A 1 198 ? -20.137 1.789 21.776 1.00 84.50 198 LYS A N 1
ATOM 1621 C CA . LYS A 1 198 ? -18.836 1.165 22.075 1.00 84.50 198 LYS A CA 1
ATOM 1622 C C . LYS A 1 198 ? -18.403 0.143 21.027 1.00 84.50 198 LYS A C 1
ATOM 1624 O O . LYS A 1 198 ? -17.247 0.138 20.621 1.00 84.50 198 LYS A O 1
ATOM 1629 N N . VAL A 1 199 ? -19.314 -0.729 20.591 1.00 83.25 199 VAL A N 1
ATOM 1630 C CA . VAL A 1 199 ? -19.028 -1.713 19.536 1.00 83.25 199 VAL A CA 1
ATOM 1631 C C . VAL A 1 199 ? -18.689 -1.001 18.227 1.00 83.25 199 VAL A C 1
ATOM 1633 O O . VAL A 1 199 ? -17.716 -1.363 17.573 1.00 83.25 199 VAL A O 1
ATOM 1636 N N . SER A 1 200 ? -19.443 0.038 17.868 1.00 82.38 200 SER A N 1
ATOM 1637 C CA . SER A 1 200 ? -19.183 0.828 16.660 1.00 82.38 200 SER A CA 1
ATOM 1638 C C . SER A 1 200 ? -17.828 1.538 16.720 1.00 82.38 200 SER A C 1
ATOM 1640 O O . SER A 1 200 ? -17.110 1.550 15.724 1.00 82.38 200 SER A O 1
ATOM 1642 N N . ASP A 1 201 ? -17.445 2.080 17.877 1.00 81.06 201 ASP A N 1
ATOM 1643 C CA . ASP A 1 201 ? -16.147 2.731 18.082 1.00 81.06 201 ASP A CA 1
ATOM 1644 C C . ASP A 1 201 ? -14.988 1.751 17.858 1.00 81.06 201 ASP A C 1
ATOM 1646 O O . ASP A 1 201 ? -14.060 2.068 17.117 1.00 81.06 201 ASP A O 1
ATOM 1650 N N . VAL A 1 202 ? -15.086 0.529 18.396 1.00 80.81 202 VAL A N 1
ATOM 1651 C CA . VAL A 1 202 ? -14.076 -0.533 18.215 1.00 80.81 202 VAL A CA 1
ATOM 1652 C C . VAL A 1 202 ? -13.932 -0.924 16.745 1.00 80.81 202 VAL A C 1
ATOM 1654 O O . VAL A 1 202 ? -12.820 -1.040 16.232 1.00 80.81 202 VAL A O 1
ATOM 1657 N N . ILE A 1 203 ? -15.053 -1.117 16.042 1.00 79.38 203 ILE A N 1
ATOM 1658 C CA . ILE A 1 203 ? -15.029 -1.461 14.613 1.00 79.38 203 ILE A CA 1
ATOM 1659 C C . ILE A 1 203 ? -14.416 -0.312 13.803 1.00 79.38 203 ILE A C 1
ATOM 1661 O O . ILE A 1 203 ? -13.644 -0.552 12.872 1.00 79.38 203 ILE A O 1
ATOM 1665 N N . ASN A 1 204 ? -14.739 0.934 14.154 1.00 79.50 204 ASN A N 1
ATOM 1666 C CA . ASN A 1 204 ? -14.199 2.118 13.496 1.00 79.50 204 ASN A CA 1
ATOM 1667 C C . ASN A 1 204 ? -12.699 2.287 13.728 1.00 79.50 204 ASN A C 1
ATOM 1669 O O . ASN A 1 204 ? -11.994 2.626 12.782 1.00 79.50 204 ASN A O 1
ATOM 1673 N N . GLU A 1 205 ? -12.216 2.045 14.943 1.00 80.50 205 GLU A N 1
ATOM 1674 C CA . GLU A 1 205 ? -10.791 2.070 15.274 1.00 80.50 205 GLU A CA 1
ATOM 1675 C C . GLU A 1 205 ? -10.020 1.022 14.477 1.00 80.50 205 GLU A C 1
ATOM 1677 O O . GLU A 1 205 ? -9.116 1.383 13.730 1.00 80.50 205 GLU A O 1
ATOM 1682 N N . TYR A 1 206 ? -10.472 -0.234 14.493 1.00 80.69 206 TYR A N 1
ATOM 1683 C CA . TYR A 1 206 ? -9.861 -1.280 13.674 1.00 80.69 206 TYR A CA 1
ATOM 1684 C C . TYR A 1 206 ? -9.882 -0.945 12.175 1.00 80.69 206 TYR A C 1
ATOM 1686 O O . TYR A 1 206 ? -8.910 -1.177 11.459 1.00 80.69 206 TYR A O 1
ATOM 1694 N N . SER A 1 207 ? -10.990 -0.388 11.679 1.00 79.44 207 SER A N 1
ATOM 1695 C CA . SER A 1 207 ? -11.106 0.007 10.271 1.00 79.44 207 SER A CA 1
ATOM 1696 C C . SER A 1 207 ? -10.141 1.139 9.907 1.00 79.44 207 SER A C 1
ATOM 1698 O O . SER A 1 207 ? -9.640 1.169 8.783 1.00 79.44 207 SER A O 1
ATOM 1700 N N . ASP A 1 208 ? -9.907 2.081 10.825 1.00 84.25 208 ASP A N 1
ATOM 1701 C CA . ASP A 1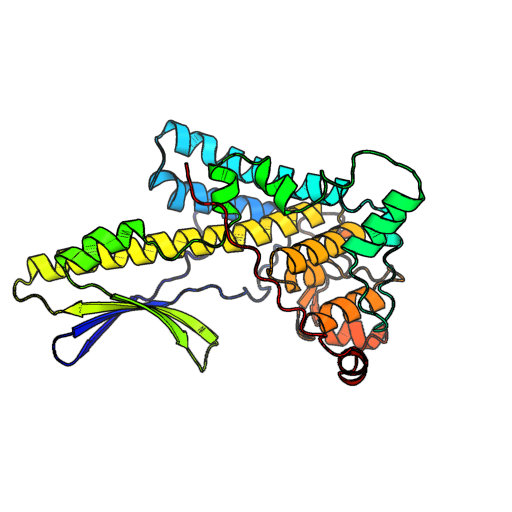 208 ? -8.936 3.161 10.645 1.00 84.25 208 ASP A CA 1
ATOM 1702 C C . ASP A 1 208 ? -7.507 2.612 10.630 1.00 84.25 208 ASP A C 1
ATOM 1704 O O . ASP A 1 208 ? -6.757 2.938 9.713 1.00 84.25 208 ASP A O 1
ATOM 1708 N N . ASP A 1 209 ? -7.158 1.729 11.566 1.00 83.94 209 ASP A N 1
ATOM 1709 C CA . ASP A 1 209 ? -5.839 1.090 11.623 1.00 83.94 209 ASP A CA 1
ATOM 1710 C C . ASP A 1 209 ? -5.578 0.226 10.385 1.00 83.94 209 ASP A C 1
ATOM 1712 O O . ASP A 1 209 ? -4.511 0.302 9.775 1.00 83.94 209 ASP A O 1
ATOM 1716 N N . SER A 1 210 ? -6.580 -0.543 9.949 1.00 83.12 210 SER A N 1
ATOM 1717 C CA . SER A 1 210 ? -6.511 -1.337 8.721 1.00 83.12 210 SER A CA 1
ATOM 1718 C C . SER A 1 210 ? -6.296 -0.448 7.504 1.00 83.12 210 SER A C 1
ATOM 1720 O O . SER A 1 210 ? -5.418 -0.728 6.693 1.00 83.12 210 SER A O 1
ATOM 1722 N N . TYR A 1 211 ? -7.058 0.638 7.364 1.00 86.56 211 TYR A N 1
ATOM 1723 C CA . TYR A 1 211 ? -6.858 1.570 6.255 1.00 86.56 211 TYR A CA 1
ATOM 1724 C C . TYR A 1 211 ? -5.472 2.226 6.306 1.00 86.56 211 TYR A C 1
ATOM 1726 O O . TYR A 1 211 ? -4.802 2.302 5.277 1.00 86.56 211 TYR A O 1
ATOM 1734 N N . LEU A 1 212 ? -5.030 2.666 7.490 1.00 89.50 212 LEU A N 1
ATOM 1735 C CA . LEU A 1 212 ? -3.714 3.267 7.685 1.00 89.50 212 LEU A CA 1
ATOM 1736 C C . LEU A 1 212 ? -2.606 2.314 7.242 1.00 89.50 212 LEU A C 1
ATOM 1738 O O . LEU A 1 212 ? -1.752 2.727 6.468 1.00 89.50 212 LEU A O 1
ATOM 1742 N N . HIS A 1 213 ? -2.645 1.061 7.694 1.00 89.94 213 HIS A N 1
ATOM 1743 C CA . HIS A 1 213 ? -1.677 0.035 7.320 1.00 89.94 213 HIS A CA 1
ATOM 1744 C C . HIS A 1 213 ? -1.604 -0.143 5.796 1.00 89.94 213 HIS A C 1
ATOM 1746 O O . HIS A 1 213 ? -0.544 0.031 5.197 1.00 89.94 213 HIS A O 1
ATOM 1752 N N . HIS A 1 214 ? -2.740 -0.407 5.142 1.00 87.62 214 HIS A N 1
ATOM 1753 C CA . HIS A 1 214 ? -2.769 -0.656 3.698 1.00 87.62 214 HIS A CA 1
ATOM 1754 C C . HIS A 1 214 ? -2.300 0.563 2.890 1.00 87.62 214 HIS A C 1
ATOM 1756 O O . HIS A 1 214 ? -1.478 0.437 1.979 1.00 87.62 214 HIS A O 1
ATOM 1762 N N . GLU A 1 215 ? -2.783 1.760 3.228 1.00 91.94 215 GLU A N 1
ATOM 1763 C CA . GLU A 1 215 ? -2.425 2.969 2.485 1.00 91.94 215 GLU A CA 1
ATOM 1764 C C . GLU A 1 215 ? -0.995 3.438 2.796 1.00 91.94 215 GLU A C 1
ATOM 1766 O O . GLU A 1 215 ? -0.348 4.031 1.931 1.00 91.94 215 GLU A O 1
ATOM 1771 N N . LEU A 1 216 ? -0.456 3.134 3.983 1.00 94.69 216 LEU A N 1
ATOM 1772 C CA . LEU A 1 216 ? 0.958 3.335 4.308 1.00 94.69 216 LEU A CA 1
ATOM 1773 C C . LEU A 1 216 ? 1.850 2.495 3.394 1.00 94.69 216 LEU A C 1
ATOM 1775 O O . LEU A 1 216 ? 2.789 3.041 2.817 1.00 94.69 216 LEU A O 1
ATOM 1779 N N . LEU A 1 217 ? 1.542 1.207 3.210 1.00 94.31 217 LEU A N 1
ATOM 1780 C CA . LEU A 1 217 ? 2.289 0.342 2.289 1.00 94.31 217 LEU A CA 1
ATOM 1781 C C . LEU A 1 217 ? 2.207 0.858 0.842 1.00 94.31 217 LEU A C 1
ATOM 1783 O O . LEU A 1 217 ? 3.222 0.896 0.143 1.00 94.31 217 LEU A O 1
ATOM 1787 N N . ASN A 1 218 ? 1.038 1.348 0.411 1.00 93.94 218 ASN A N 1
ATOM 1788 C CA . ASN A 1 218 ? 0.896 2.018 -0.887 1.00 93.94 218 ASN A CA 1
ATOM 1789 C C . ASN A 1 218 ? 1.792 3.259 -0.986 1.00 93.94 218 ASN A C 1
ATOM 1791 O O . ASN A 1 218 ? 2.485 3.454 -1.984 1.00 93.94 218 ASN A O 1
ATOM 1795 N N . CYS A 1 219 ? 1.820 4.084 0.062 1.00 95.50 219 CYS A N 1
ATOM 1796 C CA . CYS A 1 219 ? 2.661 5.273 0.123 1.00 95.50 219 CYS A CA 1
ATOM 1797 C C . CYS A 1 219 ? 4.154 4.944 0.119 1.00 95.50 219 CYS A C 1
ATOM 1799 O O . CYS A 1 219 ? 4.915 5.660 -0.526 1.00 95.50 219 CYS A O 1
ATOM 1801 N N . ILE A 1 220 ? 4.578 3.850 0.751 1.00 96.94 220 ILE A N 1
ATOM 1802 C CA . ILE A 1 220 ? 5.959 3.365 0.660 1.00 96.94 220 ILE A CA 1
ATOM 1803 C C . ILE A 1 220 ? 6.303 3.008 -0.790 1.00 96.94 220 ILE A C 1
ATOM 1805 O O . ILE A 1 220 ? 7.325 3.471 -1.293 1.00 96.94 220 ILE A O 1
ATOM 1809 N N . MET A 1 221 ? 5.432 2.285 -1.507 1.00 95.69 221 MET A N 1
ATOM 1810 C CA . MET A 1 221 ? 5.637 2.021 -2.940 1.00 95.69 221 MET A CA 1
ATOM 1811 C C . MET A 1 221 ? 5.732 3.313 -3.754 1.00 95.69 221 MET A C 1
ATOM 1813 O O . MET A 1 221 ? 6.605 3.435 -4.610 1.00 95.69 221 MET A O 1
ATOM 1817 N N . TYR A 1 222 ? 4.881 4.301 -3.465 1.00 95.62 222 TYR A N 1
ATOM 1818 C CA . TYR A 1 222 ? 4.947 5.614 -4.106 1.00 95.62 222 TYR A CA 1
ATOM 1819 C C . TYR A 1 222 ? 6.298 6.307 -3.866 1.00 95.62 222 TYR A C 1
ATOM 1821 O O . TYR A 1 222 ? 6.856 6.876 -4.801 1.00 95.62 222 TYR A O 1
ATOM 1829 N N . ARG A 1 223 ? 6.856 6.227 -2.650 1.00 96.31 223 ARG A N 1
ATOM 1830 C CA . ARG A 1 223 ? 8.186 6.774 -2.330 1.00 96.31 223 ARG A CA 1
ATOM 1831 C C . ARG A 1 223 ? 9.314 6.028 -3.037 1.00 96.31 223 ARG A C 1
ATOM 1833 O O . ARG A 1 223 ? 10.172 6.679 -3.623 1.00 96.31 223 ARG A O 1
ATOM 1840 N N . ILE A 1 224 ? 9.266 4.694 -3.062 1.00 95.56 224 ILE A N 1
ATOM 1841 C CA . ILE A 1 224 ? 10.229 3.858 -3.798 1.00 95.56 224 ILE A CA 1
ATOM 1842 C C . ILE A 1 224 ? 10.250 4.231 -5.289 1.00 95.56 224 ILE A C 1
ATOM 1844 O O . ILE A 1 224 ? 11.320 4.334 -5.887 1.00 95.56 224 ILE A O 1
ATOM 1848 N N . ILE A 1 225 ? 9.076 4.457 -5.888 1.00 94.75 225 ILE A N 1
ATOM 1849 C CA . ILE A 1 225 ? 8.965 4.894 -7.284 1.00 94.75 225 ILE A CA 1
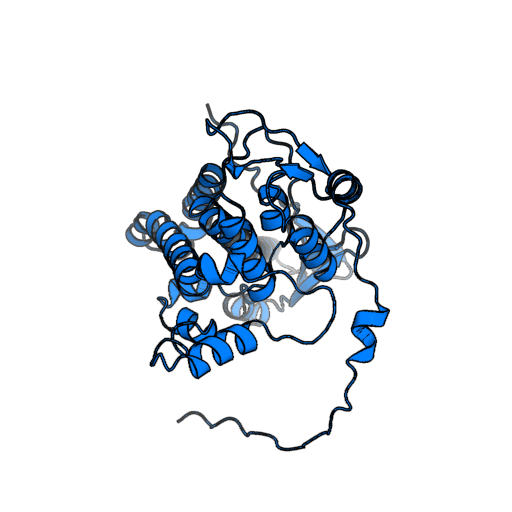ATOM 1850 C C . ILE A 1 225 ? 9.507 6.319 -7.447 1.00 94.75 225 ILE A C 1
ATOM 1852 O O . ILE A 1 225 ? 10.305 6.554 -8.344 1.00 94.75 225 ILE A O 1
ATOM 1856 N N . ASP A 1 226 ? 9.123 7.269 -6.590 1.00 92.00 226 ASP A N 1
ATOM 1857 C CA . ASP A 1 226 ? 9.558 8.671 -6.705 1.00 92.00 226 ASP A CA 1
ATOM 1858 C C . ASP A 1 226 ? 11.078 8.863 -6.538 1.00 92.00 226 ASP A C 1
ATOM 1860 O O . ASP A 1 226 ? 11.628 9.813 -7.097 1.00 92.00 226 ASP A O 1
ATOM 1864 N N . HIS A 1 227 ? 11.761 8.002 -5.780 1.00 91.12 227 HIS A N 1
ATOM 1865 C CA . HIS A 1 227 ? 13.211 8.097 -5.577 1.00 91.12 227 HIS A CA 1
ATOM 1866 C C . HIS A 1 227 ? 14.022 7.736 -6.823 1.00 91.12 227 HIS A C 1
ATOM 1868 O O . HIS A 1 227 ? 15.059 8.344 -7.089 1.00 91.12 227 HIS A O 1
ATOM 1874 N N . ASP A 1 228 ? 13.543 6.774 -7.612 1.00 86.19 228 ASP A N 1
ATOM 1875 C CA . ASP A 1 228 ? 14.159 6.413 -8.884 1.00 86.19 228 ASP A CA 1
ATOM 1876 C C . ASP A 1 228 ? 13.073 6.199 -9.948 1.00 86.19 228 ASP A C 1
ATOM 1878 O O . ASP A 1 228 ? 12.752 5.057 -10.277 1.00 86.19 228 ASP A O 1
ATOM 1882 N N . PRO A 1 229 ? 12.475 7.284 -10.480 1.00 77.94 229 PRO A N 1
ATOM 1883 C CA . PRO A 1 229 ? 11.229 7.206 -11.236 1.00 77.94 229 PRO A CA 1
ATOM 1884 C C . PRO A 1 229 ? 11.356 6.453 -12.552 1.00 77.94 229 PRO A C 1
ATOM 1886 O O . PRO A 1 229 ? 10.333 6.038 -13.079 1.00 77.94 229 PRO A O 1
ATOM 1889 N N . ASN A 1 230 ? 12.570 6.252 -13.080 1.00 82.69 230 ASN A N 1
ATOM 1890 C CA . ASN A 1 230 ? 12.793 5.382 -14.238 1.00 82.69 230 ASN A CA 1
ATOM 1891 C C . ASN A 1 230 ? 12.392 3.925 -13.932 1.00 82.69 230 ASN A C 1
ATOM 1893 O O . ASN A 1 230 ? 11.929 3.613 -12.844 1.00 82.69 230 ASN A O 1
ATOM 1897 N N . ARG A 1 231 ? 12.622 2.998 -14.867 1.00 82.19 231 ARG A N 1
ATOM 1898 C CA . ARG A 1 231 ? 12.300 1.565 -14.711 1.00 82.19 231 ARG A CA 1
ATOM 1899 C C . ARG A 1 231 ? 12.737 0.903 -13.389 1.00 82.19 231 ARG A C 1
ATOM 1901 O O . ARG A 1 231 ? 12.169 -0.114 -13.008 1.00 82.19 231 ARG A O 1
ATOM 1908 N N . VAL A 1 232 ? 13.727 1.440 -12.677 1.00 87.94 232 VAL A N 1
ATOM 1909 C CA . VAL A 1 232 ? 14.262 0.858 -11.439 1.00 87.94 232 VAL A CA 1
ATOM 1910 C C . VAL A 1 232 ? 13.277 0.977 -10.273 1.00 87.94 232 VAL A C 1
ATOM 1912 O O . VAL A 1 232 ? 13.035 -0.018 -9.589 1.00 87.94 232 VAL A O 1
ATOM 1915 N N . GLY A 1 233 ? 12.697 2.157 -10.035 1.00 92.31 233 GLY A N 1
ATOM 1916 C CA . GLY A 1 233 ? 11.776 2.399 -8.917 1.00 92.31 233 GLY A CA 1
ATOM 1917 C C . GLY A 1 233 ? 10.533 1.504 -8.957 1.00 92.31 233 GLY A C 1
ATOM 1918 O O . GLY A 1 233 ? 10.279 0.788 -7.990 1.00 92.31 233 GLY A O 1
ATOM 1919 N N . PRO A 1 234 ? 9.790 1.438 -10.076 1.00 92.69 234 PRO A N 1
ATOM 1920 C CA . PRO A 1 234 ? 8.659 0.531 -10.253 1.00 92.69 234 PRO A CA 1
ATOM 1921 C C . PRO A 1 234 ? 9.016 -0.947 -10.064 1.00 92.69 234 PRO A C 1
ATOM 1923 O O . PRO A 1 234 ? 8.257 -1.680 -9.431 1.00 92.69 234 PRO A O 1
ATOM 1926 N N . ARG A 1 235 ? 10.191 -1.397 -10.525 1.00 89.25 235 ARG A N 1
ATOM 1927 C CA . ARG A 1 235 ? 10.657 -2.776 -10.291 1.00 89.25 235 ARG A CA 1
ATOM 1928 C C . ARG A 1 235 ? 10.959 -3.042 -8.814 1.00 89.25 235 ARG A C 1
ATOM 1930 O O . ARG A 1 235 ? 10.545 -4.076 -8.297 1.00 89.25 235 ARG A O 1
ATOM 1937 N N . ARG A 1 236 ? 11.600 -2.105 -8.103 1.00 90.62 236 ARG A N 1
ATOM 1938 C CA . ARG A 1 236 ? 11.788 -2.193 -6.639 1.00 90.62 236 ARG A CA 1
ATOM 1939 C C . ARG A 1 236 ? 10.455 -2.215 -5.899 1.00 90.62 236 ARG A C 1
ATOM 1941 O O . ARG A 1 236 ? 10.268 -3.032 -5.005 1.00 90.62 236 ARG A O 1
ATOM 1948 N N . ALA A 1 237 ? 9.514 -1.363 -6.298 1.00 93.44 237 ALA A N 1
ATOM 1949 C CA . ALA A 1 237 ? 8.177 -1.336 -5.721 1.00 93.44 237 ALA A CA 1
ATOM 1950 C C . ALA A 1 237 ? 7.407 -2.640 -5.995 1.00 93.44 237 ALA A C 1
ATOM 1952 O O . ALA A 1 237 ? 6.628 -3.063 -5.150 1.00 93.44 237 ALA A O 1
ATOM 1953 N N . MET A 1 238 ? 7.662 -3.328 -7.114 1.00 88.94 238 MET A N 1
ATOM 1954 C CA . MET A 1 238 ? 7.124 -4.671 -7.364 1.00 88.94 238 MET A CA 1
ATOM 1955 C C . MET A 1 238 ? 7.698 -5.718 -6.400 1.00 88.94 238 MET A C 1
ATOM 1957 O O . MET A 1 238 ? 6.954 -6.564 -5.904 1.00 88.94 238 MET A O 1
ATOM 1961 N N . LEU A 1 239 ? 9.001 -5.658 -6.100 1.00 86.88 239 LEU A N 1
ATOM 1962 C CA . LEU A 1 239 ? 9.620 -6.528 -5.090 1.00 86.88 239 LEU A CA 1
ATOM 1963 C C . LEU A 1 239 ? 9.033 -6.260 -3.701 1.00 86.88 239 LEU A C 1
ATOM 1965 O O . LEU A 1 239 ? 8.641 -7.205 -3.021 1.00 86.88 239 LEU A O 1
ATOM 1969 N N . PHE A 1 240 ? 8.880 -4.983 -3.334 1.00 90.00 240 PHE A N 1
ATOM 1970 C CA . PHE A 1 240 ? 8.178 -4.580 -2.115 1.00 90.00 240 PHE A CA 1
ATOM 1971 C C . PHE A 1 240 ? 6.758 -5.143 -2.074 1.00 90.00 240 PHE A C 1
ATOM 1973 O O . PHE A 1 240 ? 6.363 -5.751 -1.082 1.00 90.00 240 PHE A O 1
ATOM 1980 N N . ALA A 1 241 ? 6.003 -4.995 -3.166 1.00 86.94 241 ALA A N 1
ATOM 1981 C CA . ALA A 1 241 ? 4.627 -5.461 -3.245 1.00 86.94 241 ALA A CA 1
ATOM 1982 C C . ALA A 1 241 ? 4.509 -6.967 -3.005 1.00 86.94 241 ALA A C 1
ATOM 1984 O O . ALA A 1 241 ? 3.659 -7.406 -2.233 1.00 86.94 241 ALA A O 1
ATOM 1985 N N . LYS A 1 242 ? 5.406 -7.749 -3.613 1.00 82.12 242 LYS A N 1
ATOM 1986 C CA . LYS A 1 242 ? 5.494 -9.196 -3.409 1.00 82.12 242 LYS A CA 1
ATOM 1987 C C . LYS A 1 242 ? 5.851 -9.549 -1.960 1.00 82.12 242 LYS A C 1
ATOM 1989 O O . LYS A 1 242 ? 5.222 -10.423 -1.376 1.00 82.12 242 LYS A O 1
ATOM 1994 N N . GLU A 1 243 ? 6.851 -8.887 -1.387 1.00 83.50 243 GLU A N 1
ATOM 1995 C CA . GLU A 1 243 ? 7.389 -9.201 -0.057 1.00 83.50 243 GLU A CA 1
ATOM 1996 C C . GLU A 1 243 ? 6.459 -8.789 1.098 1.00 83.50 243 GLU A C 1
ATOM 1998 O O . GLU A 1 243 ? 6.427 -9.443 2.145 1.00 83.50 243 GLU A O 1
ATOM 2003 N N . PHE A 1 244 ? 5.698 -7.711 0.918 1.00 83.25 244 PHE A N 1
ATOM 2004 C CA . PHE A 1 244 ? 4.718 -7.213 1.886 1.00 83.25 244 PHE A CA 1
ATOM 2005 C C . PHE A 1 244 ? 3.277 -7.634 1.563 1.00 83.25 244 PHE A C 1
ATOM 2007 O O . PHE A 1 244 ? 2.368 -7.266 2.299 1.00 83.25 244 PHE A O 1
ATOM 2014 N N . GLY A 1 245 ? 3.055 -8.408 0.494 1.00 80.44 245 GLY A N 1
ATOM 2015 C CA . GLY A 1 245 ? 1.728 -8.903 0.116 1.00 80.44 245 GLY A CA 1
ATOM 2016 C C . GLY A 1 245 ? 0.726 -7.792 -0.218 1.00 80.44 245 GLY A C 1
ATOM 2017 O O . GLY A 1 245 ? -0.450 -7.913 0.110 1.00 80.44 245 GLY A O 1
ATOM 2018 N N . THR A 1 246 ? 1.183 -6.700 -0.835 1.00 84.62 246 THR A N 1
ATOM 2019 C CA . THR A 1 246 ? 0.354 -5.523 -1.147 1.00 84.62 246 THR A CA 1
ATOM 2020 C C . THR A 1 246 ? 0.032 -5.413 -2.646 1.00 84.62 246 THR A C 1
ATOM 2022 O O . THR A 1 246 ? 0.286 -6.322 -3.438 1.00 84.62 246 THR A O 1
ATOM 2025 N N . ASP A 1 247 ? -0.595 -4.310 -3.049 1.00 86.44 247 ASP A N 1
ATOM 2026 C CA . ASP A 1 247 ? -1.161 -4.116 -4.376 1.00 86.44 247 ASP A CA 1
ATOM 2027 C C . ASP A 1 247 ? -0.094 -3.983 -5.476 1.00 86.44 247 ASP A C 1
ATOM 2029 O O . ASP A 1 247 ? 0.399 -2.896 -5.788 1.00 86.44 247 ASP A O 1
ATOM 2033 N N . ILE A 1 248 ? 0.183 -5.102 -6.148 1.00 86.12 248 ILE A N 1
ATOM 2034 C CA . ILE A 1 248 ? 1.081 -5.189 -7.308 1.00 86.12 248 ILE A CA 1
ATOM 2035 C C . ILE A 1 248 ? 0.636 -4.332 -8.509 1.00 86.12 248 ILE A C 1
ATOM 2037 O O . ILE A 1 248 ? 1.409 -4.148 -9.452 1.00 86.12 248 ILE A O 1
ATOM 2041 N N . ARG A 1 249 ? -0.591 -3.784 -8.527 1.00 92.56 249 ARG A N 1
ATOM 2042 C CA . ARG A 1 249 ? -1.029 -2.875 -9.602 1.00 92.56 249 ARG A CA 1
ATOM 2043 C C . ARG A 1 249 ? -0.324 -1.537 -9.546 1.00 92.56 249 ARG A C 1
ATOM 2045 O O . ARG A 1 249 ? -0.087 -0.980 -10.606 1.00 92.56 249 ARG A O 1
ATOM 2052 N N . ILE A 1 250 ? 0.010 -1.024 -8.362 1.00 92.62 250 ILE A N 1
ATOM 2053 C CA . ILE A 1 250 ? 0.696 0.267 -8.217 1.00 92.62 250 ILE A CA 1
ATOM 2054 C C . ILE A 1 250 ? 2.020 0.276 -8.997 1.00 92.62 250 ILE A C 1
ATOM 2056 O O . ILE A 1 250 ? 2.169 1.107 -9.893 1.00 92.62 250 ILE A O 1
ATOM 2060 N N . PRO A 1 251 ? 2.966 -0.648 -8.759 1.00 93.00 251 PRO A N 1
ATOM 2061 C CA . PRO A 1 251 ? 4.216 -0.654 -9.511 1.00 93.00 251 PRO A CA 1
ATOM 2062 C C . PRO A 1 251 ? 4.005 -0.853 -11.017 1.00 93.00 251 PRO A C 1
ATOM 2064 O O . PRO A 1 251 ? 4.703 -0.226 -11.807 1.00 93.00 251 PRO A O 1
ATOM 2067 N N . MET A 1 252 ? 3.015 -1.646 -11.445 1.00 94.25 252 MET A N 1
ATOM 2068 C CA . MET A 1 252 ? 2.715 -1.795 -12.876 1.00 94.25 252 MET A CA 1
ATOM 2069 C C . MET A 1 252 ? 2.094 -0.532 -13.492 1.00 94.25 252 MET A C 1
ATOM 2071 O O . MET A 1 252 ? 2.451 -0.129 -14.597 1.00 94.25 252 MET A O 1
ATOM 2075 N N . GLN A 1 253 ? 1.197 0.132 -12.766 1.00 93.75 253 GLN A N 1
ATOM 2076 C CA . GLN A 1 253 ? 0.529 1.355 -13.197 1.00 93.75 253 GLN A CA 1
ATOM 2077 C C . GLN A 1 253 ? 1.537 2.469 -13.496 1.00 93.75 253 GLN A C 1
ATOM 2079 O O . GLN A 1 253 ? 1.369 3.193 -14.472 1.00 93.75 253 GLN A O 1
ATOM 2084 N N . TYR A 1 254 ? 2.572 2.613 -12.669 1.00 93.00 254 TYR A N 1
ATOM 2085 C CA . TYR A 1 254 ? 3.585 3.666 -12.805 1.00 93.00 254 TYR A CA 1
ATOM 2086 C C . TYR A 1 254 ? 4.850 3.210 -13.551 1.00 93.00 254 TYR A C 1
ATOM 2088 O O . TYR A 1 254 ? 5.746 4.017 -13.784 1.00 93.00 254 TYR A O 1
ATOM 2096 N N . GLY A 1 255 ? 4.938 1.926 -13.910 1.00 91.69 255 GLY A N 1
ATOM 2097 C CA . GLY A 1 255 ? 6.166 1.288 -14.382 1.00 91.69 255 GLY A CA 1
ATOM 2098 C C . GLY A 1 255 ? 6.318 1.132 -15.886 1.00 91.69 255 GLY A C 1
ATOM 2099 O O . GLY A 1 255 ? 7.277 0.492 -16.310 1.00 91.69 255 GLY A O 1
ATOM 2100 N N . VAL A 1 256 ? 5.394 1.660 -16.690 1.00 92.81 256 VAL A N 1
ATOM 2101 C CA . VAL A 1 256 ? 5.461 1.519 -18.147 1.00 92.81 256 VAL A CA 1
ATOM 2102 C C . VAL A 1 256 ? 6.346 2.606 -18.747 1.00 92.81 256 VAL A C 1
ATOM 2104 O O . VAL A 1 256 ? 5.948 3.765 -18.853 1.00 92.81 256 VAL A O 1
ATOM 2107 N N . ASP A 1 257 ? 7.526 2.194 -19.197 1.00 91.12 257 ASP A N 1
ATOM 2108 C CA . ASP A 1 257 ? 8.459 2.996 -19.985 1.00 91.12 257 ASP A CA 1
ATOM 2109 C C . ASP A 1 257 ? 8.621 2.353 -21.366 1.00 91.12 257 ASP A C 1
ATOM 2111 O O . ASP A 1 257 ? 9.168 1.261 -21.497 1.00 91.12 257 ASP A O 1
ATOM 2115 N N . THR A 1 258 ? 8.139 3.017 -22.417 1.00 88.75 258 THR A N 1
ATOM 2116 C CA . THR A 1 258 ? 8.168 2.468 -23.784 1.00 88.75 258 THR A CA 1
ATOM 2117 C C . THR A 1 258 ? 9.576 2.356 -24.360 1.00 88.75 258 THR A C 1
ATOM 2119 O O . THR A 1 258 ? 9.766 1.688 -25.372 1.00 88.75 258 THR A O 1
ATOM 2122 N N . SER A 1 259 ? 10.556 3.029 -23.750 1.00 87.25 259 SER A N 1
ATOM 2123 C CA . SER A 1 259 ? 11.966 2.905 -24.120 1.00 87.25 259 SER A CA 1
ATOM 2124 C C . SER A 1 259 ? 12.668 1.742 -23.414 1.00 87.25 259 SER A C 1
ATOM 2126 O O . SER A 1 259 ? 13.818 1.441 -23.738 1.00 87.25 259 SER A O 1
ATOM 2128 N N . ASP A 1 260 ? 12.004 1.087 -22.455 1.00 86.31 260 ASP A N 1
ATOM 2129 C CA . ASP A 1 260 ? 12.612 0.032 -21.661 1.00 86.31 260 ASP A CA 1
ATOM 2130 C C . ASP A 1 260 ? 12.666 -1.301 -22.430 1.00 86.31 260 ASP A C 1
ATOM 2132 O O . ASP A 1 260 ? 11.625 -1.929 -22.639 1.00 86.31 260 ASP A O 1
ATOM 2136 N N . PRO A 1 261 ? 13.862 -1.805 -22.800 1.00 81.88 261 PRO A N 1
ATOM 2137 C CA . PRO A 1 261 ? 14.006 -3.129 -23.397 1.00 81.88 261 PRO A CA 1
ATOM 2138 C C . PRO A 1 261 ? 13.503 -4.266 -22.500 1.00 81.88 261 PRO A C 1
ATOM 2140 O O . PRO A 1 261 ? 13.198 -5.324 -23.030 1.00 81.88 261 PRO A O 1
ATOM 2143 N N . GLY A 1 262 ? 13.419 -4.062 -21.177 1.00 82.44 262 GLY A N 1
ATOM 2144 C CA . GLY A 1 262 ? 12.924 -5.063 -20.225 1.00 82.44 262 GLY A CA 1
ATOM 2145 C C . GLY A 1 262 ? 11.429 -4.959 -19.897 1.00 82.44 262 GLY A C 1
ATOM 2146 O O . GLY A 1 262 ? 10.971 -5.573 -18.930 1.00 82.44 262 GLY A O 1
ATOM 2147 N N . LEU A 1 263 ? 10.667 -4.137 -20.633 1.00 88.12 263 LEU A N 1
ATOM 2148 C CA . LEU A 1 263 ? 9.250 -3.903 -20.341 1.00 88.12 263 LEU A CA 1
ATOM 2149 C C . LEU A 1 263 ? 8.422 -5.188 -20.474 1.00 88.12 263 LEU A C 1
ATOM 2151 O O . LEU A 1 263 ? 7.520 -5.423 -19.673 1.00 88.12 263 LEU A O 1
ATOM 2155 N N . LYS A 1 264 ? 8.731 -6.036 -21.462 1.00 88.12 264 LYS A N 1
ATOM 2156 C CA . LYS A 1 264 ? 8.034 -7.311 -21.664 1.00 88.12 264 LYS A CA 1
ATOM 2157 C C . LYS A 1 264 ? 8.159 -8.196 -20.421 1.00 88.12 264 LYS A C 1
ATOM 2159 O O . LYS A 1 264 ? 7.152 -8.627 -19.869 1.00 88.12 264 LYS A O 1
ATOM 2164 N N . GLU A 1 265 ? 9.382 -8.404 -19.958 1.00 82.38 265 GLU A N 1
ATOM 2165 C CA . GLU A 1 265 ? 9.736 -9.241 -18.815 1.00 82.38 265 GLU A CA 1
ATOM 2166 C C . GLU A 1 265 ? 9.068 -8.741 -17.526 1.00 82.38 265 GLU A C 1
ATOM 2168 O O . GLU A 1 265 ? 8.539 -9.527 -16.740 1.00 82.38 265 GLU A O 1
ATOM 2173 N N . GLN A 1 266 ? 9.018 -7.420 -17.332 1.00 86.62 266 GLN A N 1
ATOM 2174 C CA . GLN A 1 266 ? 8.324 -6.804 -16.201 1.00 86.62 266 GLN A CA 1
ATOM 2175 C C . GLN A 1 266 ? 6.813 -7.094 -16.218 1.00 86.62 266 GLN A C 1
ATOM 2177 O O . GLN A 1 266 ? 6.219 -7.362 -15.169 1.00 86.62 266 GLN A O 1
ATOM 2182 N N . ILE A 1 267 ? 6.183 -7.042 -17.396 1.00 90.88 267 ILE A N 1
ATOM 2183 C CA . ILE A 1 267 ? 4.756 -7.345 -17.556 1.00 90.88 267 ILE A CA 1
ATOM 2184 C C . ILE A 1 267 ? 4.487 -8.823 -17.278 1.00 90.88 267 ILE A C 1
ATOM 2186 O O . ILE A 1 267 ? 3.569 -9.151 -16.527 1.00 90.88 267 ILE A O 1
ATOM 2190 N N . GLU A 1 268 ? 5.298 -9.721 -17.830 1.00 86.00 268 GLU A N 1
ATOM 2191 C CA . GLU A 1 268 ? 5.156 -11.162 -17.608 1.00 86.00 268 GLU A CA 1
ATOM 2192 C C . GLU A 1 268 ? 5.349 -11.525 -16.130 1.00 86.00 268 GLU A C 1
ATOM 2194 O O . GLU A 1 268 ? 4.576 -12.318 -15.586 1.00 86.00 268 GLU A O 1
ATOM 2199 N N . PHE A 1 269 ? 6.297 -10.875 -15.445 1.00 82.50 269 PHE A N 1
ATOM 2200 C CA . PHE A 1 269 ? 6.477 -11.028 -14.004 1.00 82.50 269 PHE A CA 1
ATOM 2201 C C . PHE A 1 269 ? 5.235 -10.585 -13.221 1.00 82.50 269 PHE A C 1
ATOM 2203 O O . PHE A 1 269 ? 4.724 -11.347 -12.403 1.00 82.50 269 PHE A O 1
ATOM 2210 N N . TYR A 1 270 ? 4.679 -9.408 -13.507 1.00 87.62 270 TYR A N 1
ATOM 2211 C CA . TYR A 1 270 ? 3.433 -8.947 -12.881 1.00 87.62 270 TYR A CA 1
ATOM 2212 C C . TYR A 1 270 ? 2.260 -9.916 -13.092 1.00 87.62 270 TYR A C 1
ATOM 2214 O O . TYR A 1 270 ? 1.522 -10.220 -12.153 1.00 87.62 270 TYR A O 1
ATOM 2222 N N . LEU A 1 271 ? 2.101 -10.445 -14.308 1.00 87.19 271 LEU A N 1
ATOM 2223 C CA . LEU A 1 271 ? 1.057 -11.426 -14.614 1.00 87.19 271 LEU A CA 1
ATOM 2224 C C . LEU A 1 271 ? 1.280 -12.749 -13.872 1.00 87.19 271 LEU A C 1
ATOM 2226 O O . LEU A 1 271 ? 0.306 -13.366 -13.443 1.00 87.19 271 LEU A O 1
ATOM 2230 N N . SER A 1 272 ? 2.538 -13.163 -13.681 1.00 81.62 272 SER A N 1
ATOM 2231 C CA . SER A 1 272 ? 2.888 -14.358 -12.898 1.00 81.62 272 SER A CA 1
ATOM 2232 C C . SER A 1 272 ? 2.490 -14.245 -11.422 1.00 81.62 272 SER A C 1
ATOM 2234 O O . SER A 1 272 ? 2.177 -15.250 -10.791 1.00 81.62 272 SER A O 1
ATOM 2236 N N . LEU A 1 273 ? 2.423 -13.018 -10.893 1.00 79.00 273 LEU A N 1
ATOM 2237 C CA . LEU A 1 273 ? 1.959 -12.720 -9.534 1.00 79.00 273 LEU A CA 1
ATOM 2238 C C . LEU A 1 273 ? 0.423 -12.613 -9.430 1.00 79.00 273 LEU A C 1
ATOM 2240 O O . LEU A 1 273 ? -0.097 -12.208 -8.394 1.00 79.00 273 LEU A O 1
ATOM 2244 N N . GLY A 1 274 ? -0.319 -12.948 -10.493 1.00 83.44 274 GLY A N 1
ATOM 2245 C CA . GLY A 1 274 ? -1.781 -12.833 -10.539 1.00 83.44 274 GLY A CA 1
ATOM 2246 C C . GLY A 1 274 ? -2.289 -11.458 -10.983 1.00 83.44 274 GLY A C 1
ATOM 2247 O O . GLY A 1 274 ? -3.465 -11.144 -10.802 1.00 83.44 274 GLY A O 1
ATOM 2248 N N . GLY A 1 275 ? -1.419 -10.635 -11.574 1.00 87.69 275 GLY A N 1
ATOM 2249 C CA . GLY A 1 275 ? -1.766 -9.322 -12.101 1.00 87.69 275 GLY A CA 1
ATOM 2250 C C . GLY A 1 275 ? -2.881 -9.346 -13.155 1.00 87.69 275 GLY A C 1
ATOM 2251 O O . GLY A 1 275 ? -3.010 -10.284 -13.950 1.00 87.69 275 GLY A O 1
ATOM 2252 N N . SER A 1 276 ? -3.685 -8.282 -13.172 1.00 90.25 276 SER A N 1
ATOM 2253 C CA . SER A 1 276 ? -4.772 -8.093 -14.132 1.00 90.25 276 SER A CA 1
ATOM 2254 C C . SER A 1 276 ? -4.278 -7.407 -15.401 1.00 90.25 276 SER A C 1
ATOM 2256 O O . SER A 1 276 ? -3.627 -6.369 -15.347 1.00 90.25 276 SER A O 1
ATOM 2258 N N . GLU A 1 277 ? -4.675 -7.930 -16.555 1.00 91.88 277 GLU A N 1
ATOM 2259 C CA . GLU A 1 277 ? -4.405 -7.325 -17.867 1.00 91.88 277 GLU A CA 1
ATOM 2260 C C . GLU A 1 277 ? -5.204 -6.026 -18.098 1.00 91.88 277 GLU A C 1
ATOM 2262 O O . GLU A 1 277 ? -4.954 -5.285 -19.048 1.00 91.88 277 GLU A O 1
ATOM 2267 N N . ASP A 1 278 ? -6.153 -5.724 -17.210 1.00 90.75 278 ASP A N 1
ATOM 2268 C CA . ASP A 1 278 ? -7.014 -4.545 -17.282 1.00 90.75 278 ASP A CA 1
ATOM 2269 C C . ASP A 1 278 ? -6.552 -3.398 -16.371 1.00 90.75 278 ASP A C 1
ATOM 2271 O O . ASP A 1 278 ? -7.295 -2.436 -16.183 1.00 90.75 278 ASP A O 1
ATOM 2275 N N . VAL A 1 279 ? -5.352 -3.479 -15.783 1.00 90.25 279 VAL A N 1
ATOM 2276 C CA . VAL A 1 279 ? -4.781 -2.347 -15.039 1.00 90.25 279 VAL A CA 1
ATOM 2277 C C . VAL A 1 279 ? -4.500 -1.179 -15.989 1.00 90.25 279 VAL A C 1
ATOM 2279 O O . VAL A 1 279 ? -3.886 -1.358 -17.039 1.00 90.25 279 VAL A O 1
ATOM 2282 N N . ASP A 1 280 ? -4.962 0.016 -15.618 1.00 92.19 280 ASP A N 1
ATOM 2283 C CA . ASP A 1 280 ? -4.688 1.255 -16.345 1.00 92.19 280 ASP A CA 1
ATOM 2284 C C . ASP A 1 280 ? -3.268 1.741 -16.020 1.00 92.19 280 ASP A C 1
ATOM 2286 O O . ASP A 1 280 ? -2.967 2.097 -14.878 1.00 92.19 280 ASP A O 1
ATOM 2290 N N . CYS A 1 281 ? -2.398 1.764 -17.025 1.00 93.25 281 CYS A N 1
ATOM 2291 C CA . CYS A 1 281 ? -0.998 2.155 -16.918 1.00 93.25 281 CYS A CA 1
ATOM 2292 C C . CYS A 1 281 ? -0.766 3.584 -17.410 1.00 93.25 281 CYS A C 1
ATOM 2294 O O . CYS A 1 281 ? -1.288 3.995 -18.445 1.00 93.25 281 CYS A O 1
ATOM 2296 N N . LEU A 1 282 ? 0.070 4.318 -16.680 1.00 92.38 282 LEU A N 1
ATOM 2297 C CA . LEU A 1 282 ? 0.547 5.653 -17.016 1.00 92.38 282 LEU A CA 1
ATOM 2298 C C . LEU A 1 282 ? 1.783 5.529 -17.899 1.00 92.38 282 LEU A C 1
ATOM 2300 O O . LEU A 1 282 ? 2.868 5.192 -17.422 1.00 92.38 282 LEU A O 1
ATOM 2304 N N . ILE A 1 283 ? 1.615 5.801 -19.188 1.00 92.19 283 ILE A N 1
ATOM 2305 C CA . ILE A 1 283 ? 2.694 5.658 -20.159 1.00 92.19 283 ILE A CA 1
ATOM 2306 C C . ILE A 1 283 ? 3.761 6.719 -19.893 1.00 92.19 283 ILE A C 1
ATOM 2308 O O . ILE A 1 283 ? 3.464 7.914 -19.848 1.00 92.19 283 ILE A O 1
ATOM 2312 N N . ASN A 1 284 ? 5.015 6.281 -19.752 1.00 91.75 284 ASN A N 1
ATOM 2313 C CA . ASN A 1 284 ? 6.186 7.145 -19.634 1.00 91.75 284 ASN A CA 1
ATOM 2314 C C . ASN A 1 284 ? 6.108 8.123 -18.446 1.00 91.75 284 ASN A C 1
ATOM 2316 O O . ASN A 1 284 ? 6.608 9.245 -18.528 1.00 91.75 284 ASN A O 1
ATOM 2320 N N . TYR A 1 285 ? 5.508 7.696 -17.323 1.00 90.88 285 TYR A N 1
ATOM 2321 C CA . TYR A 1 285 ? 5.376 8.510 -16.103 1.00 90.88 285 TYR A CA 1
ATOM 2322 C C . TYR A 1 285 ? 6.709 9.140 -15.662 1.00 90.88 285 TYR A C 1
ATOM 2324 O O . TYR A 1 285 ? 6.758 10.311 -15.285 1.00 90.88 285 TYR A O 1
ATOM 2332 N N . CYS A 1 286 ? 7.800 8.383 -15.765 1.00 87.81 286 CYS A N 1
ATOM 2333 C CA . CYS A 1 286 ? 9.146 8.804 -15.387 1.00 87.81 286 CYS A CA 1
ATOM 2334 C C . CYS A 1 286 ? 9.707 9.965 -16.220 1.00 87.81 286 CYS A C 1
ATOM 2336 O O . CYS A 1 286 ? 10.560 10.712 -15.744 1.00 87.81 286 CYS A O 1
ATOM 2338 N N . TRP A 1 287 ? 9.193 10.144 -17.438 1.00 86.62 287 TRP A N 1
ATOM 2339 C CA . TRP A 1 287 ? 9.641 11.142 -18.408 1.00 86.62 287 TRP A CA 1
ATOM 2340 C C . TRP A 1 287 ? 8.830 12.442 -18.350 1.00 86.62 287 TRP A C 1
ATOM 2342 O O . TRP A 1 287 ? 9.025 13.338 -19.175 1.00 86.62 287 TRP A O 1
ATOM 2352 N N . ARG A 1 288 ? 7.902 12.578 -17.395 1.00 84.12 288 ARG A N 1
ATOM 2353 C CA . ARG A 1 288 ? 7.091 13.793 -17.256 1.00 84.12 288 ARG A CA 1
ATOM 2354 C C . ARG A 1 288 ? 7.966 14.999 -16.907 1.00 84.12 288 ARG A C 1
ATOM 2356 O O . ARG A 1 288 ? 8.731 14.985 -15.946 1.00 84.12 288 ARG A O 1
ATOM 2363 N N . ALA A 1 289 ? 7.791 16.089 -17.647 1.00 78.56 289 ALA A N 1
ATOM 2364 C CA . ALA A 1 289 ? 8.530 17.324 -17.400 1.00 78.56 289 ALA A CA 1
ATOM 2365 C C . ALA A 1 289 ? 7.942 18.125 -16.226 1.00 78.56 289 ALA A C 1
ATOM 2367 O O . ALA A 1 289 ? 8.640 18.899 -15.573 1.00 78.56 289 ALA A O 1
ATOM 2368 N N . LYS A 1 290 ? 6.633 17.981 -15.973 1.00 80.12 290 LYS A N 1
ATOM 2369 C CA . LYS A 1 290 ? 5.907 18.698 -14.916 1.00 80.12 290 LYS A CA 1
ATOM 2370 C C . LYS A 1 290 ? 4.955 17.756 -14.187 1.00 80.12 290 LYS A C 1
ATOM 2372 O O . LYS A 1 290 ? 4.343 16.891 -14.804 1.00 80.12 290 LYS A O 1
ATOM 2377 N N . LYS A 1 291 ? 4.753 18.003 -12.889 1.00 73.75 291 LYS A N 1
ATOM 2378 C CA . LYS A 1 291 ? 3.871 17.205 -12.013 1.00 73.75 291 LYS A CA 1
ATOM 2379 C C . LYS A 1 291 ? 2.437 17.063 -12.538 1.00 73.75 291 LYS A C 1
ATOM 2381 O O . LYS A 1 291 ? 1.862 15.986 -12.466 1.00 73.75 291 LYS A O 1
ATOM 2386 N N . ASN A 1 292 ? 1.898 18.135 -13.121 1.00 75.12 292 ASN A N 1
ATOM 2387 C CA . ASN A 1 292 ? 0.513 18.201 -13.605 1.00 75.12 292 ASN A CA 1
ATOM 2388 C C . ASN A 1 292 ? 0.394 17.962 -15.117 1.00 75.12 292 ASN A C 1
ATOM 2390 O O . ASN A 1 292 ? -0.619 18.317 -15.718 1.00 75.12 292 ASN A O 1
ATOM 2394 N N . GLN A 1 293 ? 1.446 17.448 -15.758 1.00 79.94 293 GLN A N 1
ATOM 2395 C CA . GLN A 1 293 ? 1.390 17.123 -17.175 1.00 79.94 293 GLN A CA 1
ATOM 2396 C C . GLN A 1 293 ? 0.404 15.963 -17.385 1.00 79.94 293 GLN A C 1
ATOM 2398 O O . GLN A 1 293 ? 0.544 14.936 -16.718 1.00 79.94 293 GLN A O 1
ATOM 2403 N N . PRO A 1 294 ? -0.579 16.099 -18.293 1.00 82.56 294 PRO A N 1
ATOM 2404 C CA . PRO A 1 294 ? -1.420 14.976 -18.679 1.00 82.56 294 PRO A CA 1
ATOM 2405 C C . PRO A 1 294 ? -0.553 13.837 -19.215 1.00 82.56 294 PRO A C 1
ATOM 2407 O O . PRO A 1 294 ? 0.332 14.065 -20.041 1.00 82.56 294 PRO A O 1
ATOM 2410 N N . LEU A 1 295 ? -0.813 12.626 -18.734 1.00 85.75 295 LEU A N 1
ATOM 2411 C CA . LEU A 1 295 ? -0.168 11.409 -19.207 1.00 85.75 295 LEU A CA 1
ATOM 2412 C C . LEU A 1 295 ? -1.161 10.597 -20.026 1.00 85.75 295 LEU A C 1
ATOM 2414 O O . LEU A 1 295 ? -2.362 10.595 -19.742 1.00 85.75 295 LEU A O 1
ATOM 2418 N N . GLU A 1 296 ? -0.639 9.911 -21.034 1.00 90.50 296 GLU A N 1
ATOM 2419 C CA . GLU A 1 296 ? -1.393 8.886 -21.737 1.00 90.50 296 GLU A CA 1
ATOM 2420 C C . GLU A 1 296 ? -1.655 7.717 -20.780 1.00 90.50 296 GLU A C 1
ATOM 2422 O O . GLU A 1 296 ? -0.769 7.290 -20.034 1.00 90.50 296 GLU A O 1
ATOM 2427 N N . VAL A 1 297 ? -2.898 7.239 -20.784 1.00 91.81 297 VAL A N 1
ATOM 2428 C CA . VAL A 1 297 ? -3.347 6.120 -19.958 1.00 91.81 297 VAL A CA 1
ATOM 2429 C C . VAL A 1 297 ? -3.823 5.013 -20.874 1.00 91.81 297 VAL A C 1
ATOM 2431 O O . VAL A 1 297 ? -4.696 5.232 -21.717 1.00 91.81 297 VAL A O 1
ATOM 2434 N N . GLU A 1 298 ? -3.286 3.815 -20.681 1.00 92.75 298 GLU A N 1
ATOM 2435 C CA . GLU A 1 298 ? -3.689 2.645 -21.446 1.00 92.75 298 GLU A CA 1
ATOM 2436 C C . GLU A 1 298 ? -3.837 1.402 -20.576 1.00 92.75 298 GLU A C 1
ATOM 2438 O O . GLU A 1 298 ? -3.013 1.179 -19.691 1.00 92.75 298 GLU A O 1
ATOM 2443 N N . PRO A 1 299 ? -4.830 0.539 -20.852 1.00 94.19 299 PRO A N 1
ATOM 2444 C CA . PRO A 1 299 ? -4.919 -0.744 -20.180 1.00 94.19 299 PRO A CA 1
ATOM 2445 C C . PRO A 1 299 ? -3.751 -1.645 -20.595 1.00 94.19 299 PRO A C 1
ATOM 2447 O O . PRO A 1 299 ? -3.386 -1.705 -21.777 1.00 94.19 299 PRO A O 1
ATOM 2450 N N . LEU A 1 300 ? -3.221 -2.405 -19.640 1.00 94.38 300 LEU A N 1
ATOM 2451 C CA . LEU A 1 300 ? -2.048 -3.257 -19.824 1.00 94.38 300 LEU A CA 1
ATOM 2452 C C . LEU A 1 300 ? -2.159 -4.207 -21.027 1.00 94.38 300 LEU A C 1
ATOM 2454 O O . LEU A 1 300 ? -1.197 -4.343 -21.780 1.00 94.38 300 LEU A O 1
ATOM 2458 N N . ARG A 1 301 ? -3.341 -4.774 -21.297 1.00 94.56 301 ARG A N 1
ATOM 2459 C CA . ARG A 1 301 ? -3.603 -5.640 -22.462 1.00 94.56 301 ARG A CA 1
ATOM 2460 C C . ARG A 1 301 ? -3.210 -5.016 -23.808 1.00 94.56 301 ARG A C 1
ATOM 2462 O O . ARG A 1 301 ? -2.760 -5.722 -24.708 1.00 94.56 301 ARG A O 1
ATOM 2469 N N . LYS A 1 302 ? -3.352 -3.692 -23.970 1.00 95.00 302 LYS A N 1
ATOM 2470 C CA . LYS A 1 302 ? -2.932 -2.999 -25.203 1.00 95.00 302 LYS A CA 1
ATOM 2471 C C . LYS A 1 302 ? -1.414 -2.914 -25.304 1.00 95.00 302 LYS A C 1
ATOM 2473 O O . LYS A 1 302 ? -0.864 -3.091 -26.386 1.00 95.00 302 LYS A O 1
ATOM 2478 N N . ILE A 1 303 ? -0.750 -2.663 -24.182 1.00 95.25 303 ILE A N 1
ATOM 2479 C CA . ILE A 1 303 ? 0.709 -2.563 -24.092 1.00 95.25 303 ILE A CA 1
ATOM 2480 C C . ILE A 1 303 ? 1.327 -3.940 -24.354 1.00 95.25 303 ILE A C 1
ATOM 2482 O O . ILE A 1 303 ? 2.236 -4.053 -25.173 1.00 95.25 303 ILE A O 1
ATOM 2486 N N . MET A 1 304 ? 0.757 -4.992 -23.757 1.00 94.38 304 MET A N 1
ATOM 2487 C CA . MET A 1 304 ? 1.126 -6.392 -23.989 1.00 94.38 304 MET A CA 1
ATOM 2488 C C . MET A 1 304 ? 1.134 -6.752 -25.473 1.00 94.38 304 MET A C 1
ATOM 2490 O O . MET A 1 304 ? 2.112 -7.317 -25.958 1.00 94.38 304 MET A O 1
ATOM 2494 N N . ALA A 1 305 ? 0.083 -6.369 -26.207 1.00 93.19 305 ALA A N 1
ATOM 2495 C CA . ALA A 1 305 ? -0.021 -6.635 -27.639 1.00 93.19 305 ALA A CA 1
ATOM 2496 C C . ALA A 1 305 ? 1.097 -5.967 -28.462 1.00 93.19 305 ALA A C 1
ATOM 2498 O O . ALA A 1 305 ? 1.503 -6.515 -29.483 1.00 93.19 305 ALA A O 1
ATOM 2499 N N . ARG A 1 306 ? 1.622 -4.812 -28.023 1.00 93.44 306 ARG A N 1
ATOM 2500 C CA . ARG A 1 306 ? 2.728 -4.109 -28.702 1.00 93.44 306 ARG A CA 1
ATOM 2501 C C . ARG A 1 306 ? 4.082 -4.749 -28.431 1.00 93.44 306 ARG A C 1
ATOM 2503 O O . ARG A 1 306 ? 4.898 -4.839 -29.340 1.00 93.44 306 ARG A O 1
ATOM 2510 N N . VAL A 1 307 ? 4.323 -5.157 -27.186 1.00 91.62 307 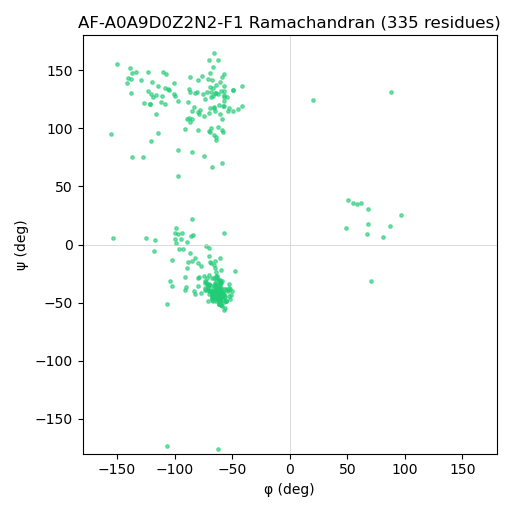VAL A N 1
ATOM 2511 C CA . VAL A 1 307 ? 5.627 -5.694 -26.755 1.00 91.62 307 VAL A CA 1
ATOM 2512 C C . VAL A 1 307 ? 5.718 -7.218 -26.870 1.00 91.62 307 VAL A C 1
ATOM 2514 O O . VAL A 1 307 ? 6.769 -7.796 -26.611 1.00 91.62 307 VAL A O 1
ATOM 2517 N N . GLY A 1 308 ? 4.623 -7.884 -27.247 1.00 88.81 308 GLY A N 1
ATOM 2518 C CA . GLY A 1 308 ? 4.558 -9.340 -27.356 1.00 88.81 308 GLY A CA 1
ATOM 2519 C C . GLY A 1 308 ? 4.648 -10.060 -26.007 1.00 88.81 308 GLY A C 1
ATOM 2520 O O . GLY A 1 308 ? 5.178 -11.169 -25.957 1.00 88.81 308 GLY A O 1
ATOM 2521 N N . ALA A 1 309 ? 4.170 -9.433 -24.925 1.00 85.25 309 ALA A N 1
ATOM 2522 C CA . ALA A 1 309 ? 4.086 -10.051 -23.600 1.00 85.25 309 ALA A CA 1
ATOM 2523 C C . ALA A 1 309 ? 2.854 -10.956 -23.503 1.00 85.25 309 ALA A C 1
ATOM 2525 O O . ALA A 1 309 ? 1.783 -10.614 -24.013 1.00 85.25 309 ALA A O 1
ATOM 2526 N N . GLN A 1 310 ? 2.989 -12.093 -22.824 1.00 85.31 310 GLN A N 1
ATOM 2527 C CA . GLN A 1 310 ? 1.891 -13.039 -22.616 1.00 85.31 310 GLN A CA 1
ATOM 2528 C C . GLN A 1 310 ? 1.909 -13.578 -21.189 1.00 85.31 310 GLN A C 1
ATOM 2530 O O . GLN A 1 310 ? 2.957 -13.671 -20.555 1.00 85.31 310 GLN A O 1
ATOM 2535 N N . ARG A 1 311 ? 0.742 -13.958 -20.661 1.00 81.12 311 ARG A N 1
ATOM 2536 C CA . ARG A 1 311 ? 0.687 -14.598 -19.345 1.00 81.12 311 ARG A CA 1
ATOM 2537 C C . ARG A 1 311 ? 1.472 -15.926 -19.385 1.00 81.12 311 ARG A C 1
ATOM 2539 O O . ARG A 1 311 ? 1.207 -16.738 -20.274 1.00 81.12 311 ARG A O 1
ATOM 2546 N N . PRO A 1 312 ? 2.394 -16.177 -18.436 1.00 74.75 312 PRO A N 1
ATOM 2547 C CA . PRO A 1 312 ? 3.144 -17.431 -18.390 1.00 74.75 312 PRO A CA 1
ATOM 2548 C C . PRO A 1 312 ? 2.222 -18.652 -18.252 1.00 74.75 312 PRO A C 1
ATOM 2550 O O . PRO A 1 312 ? 1.198 -18.594 -17.568 1.00 74.75 312 PRO A O 1
ATOM 2553 N N . SER A 1 313 ? 2.578 -19.771 -18.891 1.00 69.12 313 SER A N 1
ATOM 2554 C CA . SER A 1 313 ? 1.746 -20.982 -18.866 1.00 69.12 313 SER A CA 1
ATOM 2555 C C . SER A 1 313 ? 1.725 -21.650 -17.473 1.00 69.12 313 SER A C 1
ATOM 2557 O O . SER A 1 313 ? 2.745 -21.657 -16.779 1.00 69.12 313 SER A O 1
ATOM 2559 N N . PRO A 1 314 ? 0.620 -22.298 -17.056 1.00 55.31 314 PRO A N 1
ATOM 2560 C CA . PRO A 1 314 ? 0.587 -23.076 -15.812 1.00 55.31 314 PRO A CA 1
ATOM 2561 C C . PRO A 1 314 ? 1.523 -24.299 -15.822 1.00 55.31 314 PRO A C 1
ATOM 2563 O O . PRO A 1 314 ? 1.998 -24.722 -14.775 1.00 55.31 314 PRO A O 1
ATOM 2566 N N . ALA A 1 315 ? 1.827 -24.867 -16.996 1.00 45.56 315 ALA A N 1
ATOM 2567 C CA . ALA A 1 315 ? 2.684 -26.052 -17.114 1.00 45.56 315 ALA A CA 1
ATOM 2568 C C . ALA A 1 315 ? 4.146 -25.772 -16.714 1.00 45.56 315 ALA A C 1
ATOM 2570 O O . ALA A 1 315 ? 4.809 -26.651 -16.166 1.00 45.56 315 ALA A O 1
ATOM 2571 N N . SER A 1 316 ? 4.618 -24.534 -16.892 1.00 43.06 316 SER A N 1
ATOM 2572 C CA . SER A 1 316 ? 5.904 -24.064 -16.353 1.00 43.06 316 SER A CA 1
ATOM 2573 C C . SER A 1 316 ? 5.926 -23.927 -14.820 1.00 43.06 316 SER A C 1
ATOM 2575 O O . SER A 1 316 ? 7.005 -23.841 -14.244 1.00 43.06 316 SER A O 1
ATOM 2577 N N . LEU A 1 317 ? 4.767 -23.938 -14.144 1.00 39.66 317 LEU A N 1
ATOM 2578 C CA . LEU A 1 317 ? 4.670 -23.934 -12.675 1.00 39.66 317 LEU A CA 1
ATOM 2579 C C . LEU A 1 317 ? 4.628 -25.354 -12.075 1.00 39.66 317 LEU A C 1
ATOM 2581 O O . LEU A 1 317 ? 5.065 -25.549 -10.942 1.00 39.66 317 LEU A O 1
ATOM 2585 N N . GLU A 1 318 ? 4.130 -26.361 -12.806 1.00 32.06 318 GLU A N 1
ATOM 2586 C CA . GLU A 1 318 ? 3.940 -27.725 -12.273 1.00 32.06 318 GLU A CA 1
ATOM 2587 C C . GLU A 1 318 ? 5.146 -28.667 -12.424 1.00 32.06 318 GLU A C 1
ATOM 2589 O O . GLU A 1 318 ? 5.263 -29.621 -11.650 1.00 32.06 318 GLU A O 1
ATOM 2594 N N . SER A 1 319 ? 6.093 -28.400 -13.332 1.00 29.77 319 SER A N 1
ATOM 2595 C CA . SER A 1 319 ? 7.317 -29.217 -13.460 1.00 29.77 319 SER A CA 1
ATOM 2596 C C . SER A 1 319 ? 8.294 -29.065 -12.279 1.00 29.77 319 SER A C 1
ATOM 2598 O O . SER A 1 319 ? 9.313 -29.750 -12.236 1.00 29.77 319 SER A O 1
ATOM 2600 N N . GLY A 1 320 ? 7.981 -28.194 -11.311 1.00 35.66 320 GLY A N 1
ATOM 2601 C CA . GLY A 1 320 ? 8.749 -27.941 -10.088 1.00 35.66 320 GLY A CA 1
ATOM 2602 C C . GLY A 1 320 ? 8.270 -28.690 -8.837 1.00 35.66 320 GLY A C 1
ATOM 2603 O O . GLY A 1 320 ? 8.754 -28.399 -7.744 1.00 35.66 320 GLY A O 1
ATOM 2604 N N . LYS A 1 321 ? 7.337 -29.651 -8.939 1.00 30.98 321 LYS A N 1
ATOM 2605 C CA . LYS A 1 321 ? 6.989 -30.537 -7.809 1.00 30.98 321 LYS A CA 1
ATOM 2606 C C . LYS A 1 321 ? 8.094 -31.580 -7.589 1.00 30.98 321 LYS A C 1
ATOM 2608 O O . LYS A 1 321 ? 7.940 -32.753 -7.925 1.00 30.98 321 LYS A O 1
ATOM 2613 N N . VAL A 1 322 ? 9.214 -31.171 -6.995 1.00 26.94 322 VAL A N 1
ATOM 2614 C CA . VAL A 1 322 ? 10.137 -32.125 -6.365 1.00 26.94 322 VAL A CA 1
ATOM 2615 C C . VAL A 1 322 ? 9.483 -32.636 -5.083 1.00 26.94 322 VAL A C 1
ATOM 2617 O O . VAL A 1 322 ? 8.957 -31.864 -4.283 1.00 26.94 322 VAL A O 1
ATOM 2620 N N . LYS A 1 323 ? 9.487 -33.966 -4.923 1.00 25.92 323 LYS A N 1
ATOM 2621 C CA . LYS A 1 323 ? 9.019 -34.697 -3.740 1.00 25.92 323 LYS A CA 1
ATOM 2622 C C . LYS A 1 323 ? 9.457 -33.990 -2.456 1.00 25.92 323 LYS A C 1
ATOM 2624 O O . LYS A 1 323 ? 10.649 -33.912 -2.172 1.00 25.92 323 LYS A O 1
ATOM 2629 N N . VAL A 1 324 ? 8.480 -33.579 -1.652 1.00 25.22 324 VAL A N 1
ATOM 2630 C CA . VAL A 1 324 ? 8.676 -33.317 -0.226 1.00 25.22 324 VAL A CA 1
ATOM 2631 C C . VAL A 1 324 ? 9.185 -34.619 0.391 1.00 25.22 324 VAL A C 1
ATOM 2633 O O . VAL A 1 324 ? 8.414 -35.541 0.653 1.00 25.22 324 VAL A O 1
ATOM 2636 N N . LEU A 1 325 ? 10.499 -34.725 0.582 1.00 25.56 325 LEU A N 1
ATOM 2637 C CA . LEU A 1 325 ? 11.047 -35.616 1.592 1.00 25.56 325 LEU A CA 1
ATOM 2638 C C . LEU A 1 325 ? 10.638 -35.009 2.930 1.00 25.56 325 LEU A C 1
ATOM 2640 O O . LEU A 1 325 ? 11.201 -34.020 3.391 1.00 25.56 325 LEU A O 1
ATOM 2644 N N . THR A 1 326 ? 9.588 -35.577 3.513 1.00 28.38 326 THR A N 1
ATOM 2645 C CA . THR A 1 326 ? 9.203 -35.348 4.898 1.00 28.38 326 THR A CA 1
ATOM 2646 C C . THR A 1 326 ? 10.372 -35.735 5.797 1.00 28.38 326 THR A C 1
ATOM 2648 O O . THR A 1 326 ? 10.517 -36.905 6.142 1.00 28.38 326 THR A O 1
ATOM 2651 N N . ASN A 1 327 ? 11.185 -34.765 6.203 1.00 24.05 327 ASN A N 1
ATOM 2652 C CA . ASN A 1 327 ? 11.984 -34.906 7.409 1.00 24.05 327 ASN A CA 1
ATOM 2653 C C . ASN A 1 327 ? 11.170 -34.348 8.571 1.00 24.05 327 ASN A C 1
ATOM 2655 O O . ASN A 1 327 ? 11.060 -33.143 8.786 1.00 24.05 327 ASN A O 1
ATOM 2659 N N . GLN A 1 328 ? 10.554 -35.280 9.295 1.00 33.56 328 GLN A N 1
ATOM 2660 C CA . GLN A 1 328 ? 10.101 -35.066 10.655 1.00 33.56 328 GLN A CA 1
ATOM 2661 C C . GLN A 1 328 ? 11.311 -34.691 11.514 1.00 33.56 328 GLN A C 1
ATOM 2663 O O . GLN A 1 328 ? 12.134 -35.536 11.851 1.00 33.56 328 GLN A O 1
ATOM 2668 N N . SER A 1 329 ? 11.390 -33.428 11.905 1.00 26.70 329 SER A N 1
ATOM 2669 C CA . SER A 1 329 ? 12.126 -33.010 13.093 1.00 26.70 329 SER A CA 1
ATOM 2670 C C . SER A 1 329 ? 11.522 -31.700 13.578 1.00 26.70 329 SER A C 1
ATOM 2672 O O . SER A 1 329 ? 11.837 -30.631 13.066 1.00 26.70 329 SER A O 1
ATOM 2674 N N . ASN A 1 330 ? 10.601 -31.812 14.537 1.00 31.25 330 ASN A N 1
ATOM 2675 C CA . ASN A 1 330 ? 10.061 -30.691 15.302 1.00 31.25 330 ASN A CA 1
ATOM 2676 C C . ASN A 1 330 ? 11.201 -29.930 15.999 1.00 31.25 330 ASN A C 1
ATOM 2678 O O . ASN A 1 330 ? 11.879 -30.535 16.834 1.00 31.25 330 ASN A O 1
ATOM 2682 N N . PRO A 1 331 ?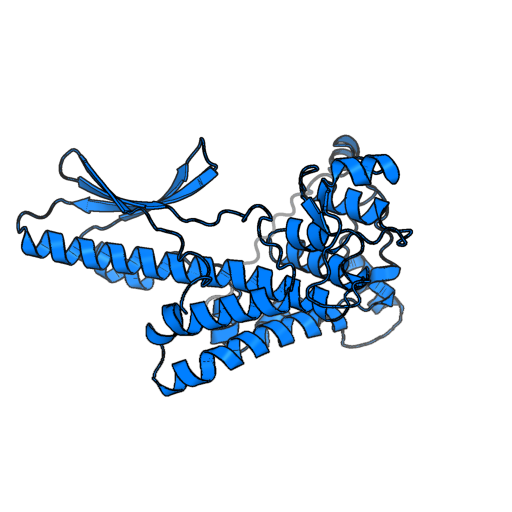 11.362 -28.615 15.787 1.00 27.52 331 PRO A N 1
ATOM 2683 C CA . PRO A 1 331 ? 12.088 -27.774 16.719 1.00 27.52 331 PRO A CA 1
ATOM 2684 C C . PRO A 1 331 ? 11.098 -27.284 17.779 1.00 27.52 331 PRO A C 1
ATOM 2686 O O . PRO A 1 331 ? 10.202 -26.482 17.521 1.00 27.52 331 PRO A O 1
ATOM 2689 N N . SER A 1 332 ? 11.243 -27.809 18.991 1.00 30.27 332 SER A N 1
ATOM 2690 C CA . SER A 1 332 ? 10.595 -27.296 20.194 1.00 30.27 332 SER A CA 1
ATOM 2691 C C . SER A 1 332 ? 10.963 -25.826 20.425 1.00 30.27 332 SER A C 1
ATOM 2693 O O . SER A 1 332 ? 12.146 -25.495 20.503 1.00 30.27 332 SER A O 1
ATOM 2695 N N . LEU A 1 333 ? 9.955 -24.967 20.595 1.00 32.00 333 LEU A N 1
ATOM 2696 C CA . LEU A 1 333 ? 10.117 -23.590 21.068 1.00 32.00 333 LEU A CA 1
ATOM 2697 C C . LEU A 1 333 ? 10.820 -23.568 22.442 1.00 32.00 333 LEU A C 1
ATOM 2699 O O . 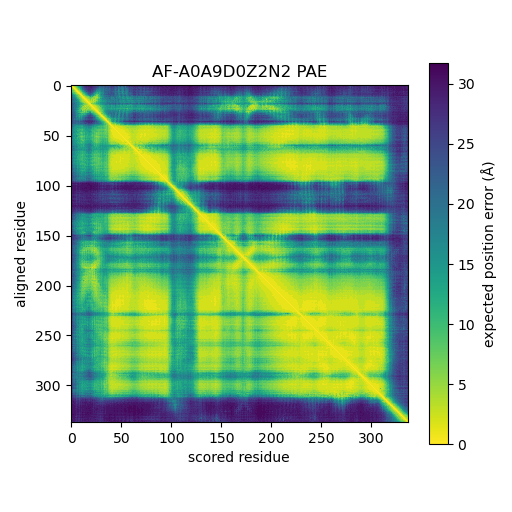LEU A 1 333 ? 10.433 -24.345 23.324 1.00 32.00 333 LEU A O 1
ATOM 2703 N N . PRO A 1 334 ? 11.802 -22.678 22.678 1.00 30.95 334 PRO A N 1
ATOM 2704 C CA . PRO A 1 334 ? 12.347 -22.481 24.011 1.00 30.95 334 PRO A CA 1
ATOM 2705 C C . PRO A 1 334 ? 11.291 -21.824 24.907 1.00 30.95 334 PRO A C 1
ATOM 2707 O O . PRO A 1 334 ? 10.638 -20.843 24.542 1.00 30.95 334 PRO A O 1
ATOM 2710 N N . LYS A 1 335 ? 11.104 -22.402 26.096 1.00 34.00 335 LYS A N 1
ATOM 2711 C CA . LYS A 1 335 ? 10.247 -21.850 27.148 1.00 34.00 335 LYS A CA 1
ATOM 2712 C C . LYS A 1 335 ? 10.821 -20.513 27.623 1.00 34.00 335 LYS A C 1
ATOM 2714 O O . LYS A 1 335 ? 12.025 -20.406 27.836 1.00 34.00 335 LYS A O 1
ATOM 2719 N N . LYS A 1 336 ? 9.932 -19.535 27.823 1.00 34.00 336 LYS A N 1
ATOM 2720 C CA . LYS A 1 336 ? 10.219 -18.294 28.556 1.00 34.00 336 LYS A CA 1
ATOM 2721 C C . LYS A 1 336 ? 10.891 -18.623 29.894 1.00 34.00 336 LYS A C 1
ATOM 2723 O O . LYS A 1 336 ? 10.389 -19.489 30.615 1.00 34.00 336 LYS A O 1
ATOM 2728 N N . VAL A 1 337 ? 11.972 -17.912 30.199 1.00 36.56 337 VAL A N 1
ATOM 2729 C CA . VAL A 1 337 ? 12.418 -17.661 31.576 1.00 36.56 337 VAL A CA 1
ATOM 2730 C C . VAL A 1 337 ? 11.848 -16.319 31.993 1.00 36.56 337 VAL A C 1
ATOM 2732 O O . VAL A 1 337 ? 11.914 -15.390 31.154 1.00 36.56 337 VAL A O 1
#

Solvent-accessible surface area (backbone atoms only — not comparable to full-atom values): 19747 Å² total; per-residue (Å²): 141,91,80,82,71,76,76,70,68,82,64,57,74,47,77,51,74,56,96,66,33,37,37,44,36,36,52,55,75,83,68,83,75,73,93,75,63,95,68,79,46,48,70,58,53,42,51,50,50,40,58,47,41,46,70,71,50,32,71,80,83,41,54,75,68,49,36,68,48,43,49,58,52,56,51,51,50,34,50,53,55,27,54,48,49,48,70,64,50,36,70,66,54,55,67,65,56,64,58,68,75,74,65,76,94,67,53,62,66,55,56,54,48,50,54,42,59,74,69,69,59,74,84,68,64,63,73,60,36,66,68,55,45,56,65,72,46,54,75,71,59,41,58,51,76,40,82,69,69,79,58,68,77,68,41,52,64,42,29,76,73,55,58,43,44,76,44,82,42,66,39,89,87,78,70,42,49,25,44,38,37,40,28,65,61,58,91,52,66,67,60,40,52,54,48,50,51,55,54,51,50,53,54,50,50,53,52,48,50,43,49,49,31,56,52,47,55,52,36,26,36,37,44,26,22,67,76,38,43,52,70,53,10,19,51,51,21,38,52,48,18,66,77,71,72,49,72,56,58,57,24,53,23,52,38,39,42,92,84,45,90,59,47,37,40,53,51,29,50,44,34,68,76,71,49,64,55,75,44,64,22,32,50,39,53,56,73,55,91,48,82,80,57,90,66,59,73,44,41,38,53,63,55,26,68,74,63,72,38,58,73,70,64,70,69,62,64,58,81,68,73,70,80,82,76,83,75,89,71,86,80,77,78,82,77,87,128

Mean predicted aligned error: 12.76 Å

Nearest PDB structures (foldseek):
  6i05-assembly1_A  TM=5.241E-01  e=4.774E+00  Pseudomonas aeruginosa
  1j27-assembly1_A  TM=4.878E-01  e=3.125E+00  Thermus thermophilus HB8
  4eze-assembly1_A  TM=5.053E-01  e=4.554E+00  Salmonella enterica subsp. enterica serovar Typhi str. Ty2
  7p5y-assembly1_B  TM=1.883E-01  e=2.981E+00  Mus musculus
  6g8z-assembly1_A  TM=1.423E-01  e=4.145E+00  Mus musculus

pLDDT: mean 72.74, std 21.0, range [24.05, 96.94]

Secondary structure (DSSP, 8-state):
----S-------EEEEEETTEEEEEEE-------S--S---HHHHHHHHHHHHHHHTGGGT--HHHHHHHHHHHHHHHHHHHHHHHHHS-HHHHHH-----S-S---HHHHHHHHHHHTT--STTGGGSHHHHHHHS-HHHHHHHSPPPP-HHHHHHHHHHH--EEEEEE-TTT--EEEEEEEEPPSSHHHHHHHHHHHHHHHHHHHHHHHHHHHHHHHHHHHHHHHSTTTHHHHHHHHHHHHHT--THHHHHH---TT-TTHHHHHHHHHHTT--TT-EEETTGGG-SSTT----EEEHHHHHHHHT--PPPTHHHHTT-----------PPPPP-

Foldseek 3Di:
DDDDLDPPPPWDWDWDDDPQKIKTKTFQPPDDDDPPDLFPQLVVLLVSLLVCCLVQPQVPPHDPVSSVCSSVVLVVLLVLLLVLLCVLQPPVNLLVPLVPPLADPPPVLCVSLVVCVVVPDPDPSQCNDPVNVLVPDDPVSNCLQDQDDLDPPLCVVCCVPFVKDWDWDQDPVPRTTMIMIMTGNDPDPVVNVVSVVSVVVSVSNSSSSNVSSQSSLVSSLSSLCVVPVAQRSLSSSCVSCVVSVHDNLSSQQSRAEVPDPSNLSVLQVCVQVVHDQQRWHFYPNVVDPDSSDRTDIDRNVVVCVVNVHDHRDCVSVPVPPDDPPDDDDDDDDDDDD

Organism: NCBI:txid2840793